Protein AF-A0A6I0E929-F1 (afdb_monomer_lite)

Structure (mmCIF, N/CA/C/O backbone):
data_AF-A0A6I0E929-F1
#
_entry.id   AF-A0A6I0E929-F1
#
loop_
_atom_site.group_PDB
_atom_site.id
_atom_site.type_symbol
_atom_site.label_atom_id
_atom_site.label_alt_id
_atom_site.label_comp_id
_atom_site.label_asym_id
_atom_site.label_entity_id
_atom_site.label_seq_id
_atom_site.pdbx_PDB_ins_code
_atom_site.Cartn_x
_atom_site.Cartn_y
_atom_site.Cartn_z
_atom_site.occupancy
_atom_site.B_iso_or_equiv
_atom_site.auth_seq_id
_atom_site.auth_comp_id
_atom_site.auth_asym_id
_atom_site.auth_atom_id
_atom_site.pdbx_PDB_model_num
ATOM 1 N N . MET A 1 1 ? 3.370 -8.012 -4.755 1.00 79.75 1 MET A N 1
ATOM 2 C CA . MET A 1 1 ? 4.534 -8.383 -5.560 1.00 79.75 1 MET A CA 1
ATOM 3 C C . MET A 1 1 ? 4.343 -7.822 -6.941 1.00 79.75 1 MET A C 1
ATOM 5 O O . MET A 1 1 ? 3.260 -7.970 -7.510 1.00 79.75 1 MET A O 1
ATOM 9 N N . ILE A 1 2 ? 5.376 -7.158 -7.438 1.00 80.88 2 ILE A N 1
ATOM 10 C CA . ILE A 1 2 ? 5.360 -6.460 -8.715 1.00 80.88 2 ILE A CA 1
ATOM 11 C C . ILE A 1 2 ? 5.281 -7.500 -9.830 1.00 80.88 2 ILE A C 1
ATOM 13 O O . ILE A 1 2 ? 6.105 -8.402 -9.942 1.00 80.88 2 ILE A O 1
ATOM 17 N N . SER A 1 3 ? 4.209 -7.430 -10.616 1.00 86.25 3 SER A N 1
ATOM 18 C CA . SER A 1 3 ? 3.964 -8.401 -11.681 1.00 86.25 3 SER A CA 1
ATOM 19 C C . SER A 1 3 ? 4.828 -8.089 -12.902 1.00 86.25 3 SER A C 1
ATOM 21 O O . SER A 1 3 ? 5.096 -6.924 -13.189 1.00 86.25 3 SER A O 1
ATOM 23 N N . ARG A 1 4 ? 5.151 -9.097 -13.723 1.00 89.69 4 ARG A N 1
ATOM 24 C CA . ARG A 1 4 ? 5.793 -8.859 -15.032 1.00 89.69 4 ARG A CA 1
ATOM 25 C C . ARG A 1 4 ? 4.992 -7.936 -15.952 1.00 89.69 4 ARG A C 1
ATOM 27 O O . ARG A 1 4 ? 5.551 -7.399 -16.902 1.00 89.69 4 ARG A O 1
ATOM 34 N N . ARG A 1 5 ? 3.681 -7.781 -15.735 1.00 89.62 5 ARG A N 1
ATOM 35 C CA . ARG A 1 5 ? 2.878 -6.775 -16.443 1.00 89.62 5 ARG A CA 1
ATOM 36 C C . ARG A 1 5 ? 3.288 -5.370 -16.001 1.00 89.62 5 ARG A C 1
ATOM 38 O O . ARG A 1 5 ? 3.613 -4.565 -16.862 1.00 89.62 5 ARG A O 1
ATOM 45 N N . LEU A 1 6 ? 3.352 -5.117 -14.693 1.00 88.50 6 LEU A N 1
ATOM 46 C CA . LEU A 1 6 ? 3.800 -3.826 -14.166 1.00 88.50 6 LEU A CA 1
ATOM 47 C C . LEU A 1 6 ? 5.255 -3.530 -14.556 1.00 88.50 6 LEU A C 1
ATOM 49 O O . LEU A 1 6 ? 5.540 -2.426 -14.995 1.00 88.50 6 LEU A O 1
ATOM 53 N N . LEU A 1 7 ? 6.155 -4.521 -14.496 1.00 92.75 7 LEU A N 1
ATOM 54 C CA . LEU A 1 7 ? 7.548 -4.334 -1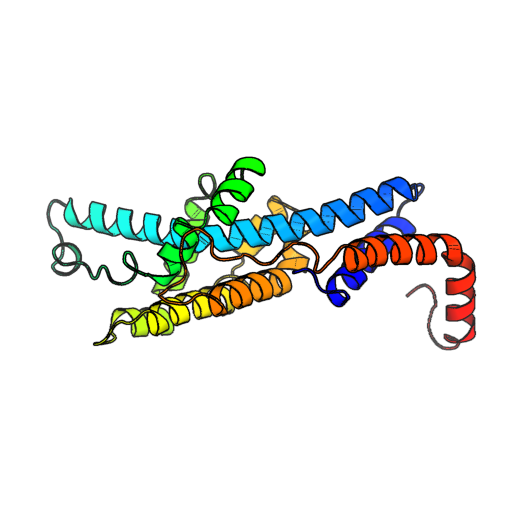4.933 1.00 92.75 7 LEU A CA 1
ATOM 55 C C . LEU A 1 7 ? 7.633 -3.842 -16.382 1.00 92.75 7 LEU A C 1
ATOM 57 O O . LEU A 1 7 ? 8.407 -2.942 -16.674 1.00 92.75 7 LEU A O 1
ATOM 61 N N . ARG A 1 8 ? 6.813 -4.390 -17.289 1.00 94.38 8 ARG A N 1
ATOM 62 C CA . ARG A 1 8 ? 6.766 -3.932 -18.686 1.00 94.38 8 ARG A CA 1
ATOM 63 C C . ARG A 1 8 ? 6.236 -2.505 -18.818 1.00 94.38 8 ARG A C 1
ATOM 65 O O . ARG A 1 8 ? 6.784 -1.757 -19.615 1.00 94.38 8 ARG A O 1
ATOM 72 N N . ILE A 1 9 ? 5.210 -2.138 -18.045 1.00 92.69 9 ILE A N 1
ATOM 73 C CA . ILE A 1 9 ? 4.663 -0.770 -18.026 1.00 92.69 9 ILE A CA 1
ATOM 74 C C . ILE A 1 9 ? 5.739 0.216 -17.557 1.00 92.69 9 ILE A C 1
ATOM 76 O O . ILE A 1 9 ? 6.007 1.193 -18.246 1.00 92.69 9 ILE A O 1
ATOM 80 N N . LYS A 1 10 ? 6.434 -0.095 -16.459 1.00 93.12 10 LYS A N 1
ATOM 81 C CA . LYS A 1 10 ? 7.529 0.736 -15.939 1.00 93.12 10 LYS A CA 1
ATOM 82 C C . LYS A 1 10 ? 8.692 0.863 -16.912 1.00 93.12 10 LYS A C 1
ATOM 84 O O . LYS A 1 10 ? 9.207 1.953 -17.124 1.00 93.12 10 LYS A O 1
ATOM 89 N N . ILE A 1 11 ? 9.078 -0.239 -17.553 1.00 94.19 11 ILE A N 1
ATOM 90 C CA . ILE A 1 11 ? 10.095 -0.215 -18.609 1.00 94.19 11 ILE A CA 1
ATOM 91 C C . ILE A 1 11 ? 9.654 0.705 -19.749 1.00 94.19 11 ILE A C 1
ATOM 93 O O . ILE A 1 11 ? 10.462 1.498 -20.215 1.00 94.19 11 ILE A O 1
ATOM 97 N N . LEU A 1 12 ? 8.390 0.642 -20.173 1.00 92.38 12 LEU A N 1
ATOM 98 C CA . LEU A 1 12 ? 7.865 1.527 -21.211 1.00 92.38 12 LEU A CA 1
ATOM 99 C C . LEU A 1 12 ? 7.914 3.003 -20.787 1.00 92.38 12 LEU A C 1
ATOM 101 O O . LEU A 1 12 ? 8.360 3.824 -21.579 1.00 92.38 12 LEU A O 1
ATOM 105 N N . GLN A 1 13 ? 7.524 3.333 -19.551 1.00 90.56 13 GLN A N 1
ATOM 106 C CA . GLN A 1 13 ? 7.603 4.698 -19.007 1.00 90.56 13 GLN A CA 1
ATOM 107 C C . GLN A 1 13 ? 9.047 5.231 -19.022 1.00 90.56 13 GLN A C 1
ATOM 109 O O . GLN A 1 13 ? 9.301 6.326 -19.521 1.00 90.56 13 GLN A O 1
ATOM 114 N N . VAL A 1 14 ? 10.008 4.430 -18.548 1.00 91.56 14 VAL A N 1
ATOM 115 C CA . VAL A 1 14 ? 11.435 4.801 -18.535 1.00 91.56 14 VAL A CA 1
ATOM 116 C C . VAL A 1 14 ? 11.987 4.958 -19.952 1.00 91.56 14 VAL A C 1
ATOM 118 O O . VAL A 1 14 ? 12.708 5.912 -20.232 1.00 91.56 14 VAL A O 1
ATOM 121 N N . LEU A 1 15 ? 11.637 4.054 -20.870 1.00 90.94 15 LEU A N 1
ATOM 122 C CA . LEU A 1 15 ? 12.049 4.146 -22.273 1.00 90.94 15 LEU A CA 1
ATOM 123 C C . LEU A 1 15 ? 11.453 5.373 -22.965 1.00 90.94 15 LEU A C 1
ATOM 125 O O . LEU A 1 15 ? 12.131 6.020 -23.754 1.00 90.94 15 LEU A O 1
ATOM 129 N N . PHE A 1 16 ? 10.200 5.707 -22.670 1.00 89.12 16 PHE A N 1
ATOM 130 C CA . PHE A 1 16 ? 9.553 6.893 -23.217 1.00 89.12 16 PHE A CA 1
ATOM 131 C C . PHE A 1 16 ? 10.263 8.176 -22.777 1.00 89.12 16 PHE A C 1
ATOM 133 O O . PHE A 1 16 ? 10.519 9.047 -23.607 1.00 89.12 16 PHE A O 1
ATOM 140 N N . ALA A 1 17 ? 10.633 8.273 -21.496 1.00 86.38 17 ALA A N 1
ATOM 141 C CA . ALA A 1 17 ? 11.448 9.377 -20.998 1.00 86.38 17 ALA A CA 1
ATOM 142 C C . ALA A 1 17 ? 12.831 9.404 -21.674 1.00 86.38 17 ALA A C 1
ATOM 144 O O . ALA A 1 17 ? 13.257 10.456 -22.145 1.00 86.38 17 ALA A O 1
ATOM 145 N N . HIS A 1 18 ? 13.482 8.243 -21.801 1.00 87.06 18 HIS A N 1
ATOM 146 C CA . HIS A 1 18 ? 14.794 8.098 -22.434 1.00 87.06 18 HIS A CA 1
ATOM 147 C C . HIS A 1 18 ? 14.835 8.579 -23.884 1.00 87.06 18 HIS A C 1
ATOM 149 O O . HIS A 1 18 ? 15.726 9.328 -24.258 1.00 87.06 18 HIS A O 1
ATOM 155 N N . PHE A 1 19 ? 13.886 8.147 -24.718 1.00 84.56 19 PHE A N 1
ATOM 156 C CA . PHE A 1 19 ? 13.887 8.502 -26.140 1.00 84.56 19 PHE A CA 1
ATOM 157 C C . PHE A 1 19 ? 13.459 9.951 -26.398 1.00 84.56 19 PHE A C 1
ATOM 159 O O . PHE A 1 19 ? 13.592 10.438 -27.517 1.00 84.56 19 PHE A O 1
ATOM 166 N N . ARG A 1 20 ? 12.973 10.650 -25.366 1.00 83.12 20 ARG A N 1
ATOM 167 C CA . ARG A 1 20 ? 12.701 12.091 -25.397 1.00 83.12 20 ARG A CA 1
ATOM 168 C C . ARG A 1 20 ? 13.826 12.932 -24.794 1.00 83.12 20 ARG A C 1
ATOM 170 O O . ARG A 1 20 ? 13.812 14.146 -24.985 1.00 83.12 20 ARG A O 1
ATOM 177 N N . SER A 1 21 ? 14.773 12.328 -24.073 1.00 78.94 21 SER A N 1
ATOM 178 C CA . SER A 1 21 ? 15.923 13.021 -23.495 1.00 78.94 21 SER A CA 1
ATOM 179 C C . SER A 1 21 ? 17.158 12.892 -24.392 1.00 78.94 21 SER A C 1
ATOM 181 O O . SER A 1 21 ? 17.485 11.829 -24.916 1.00 78.94 21 SER A O 1
ATOM 183 N N . GLU A 1 22 ? 17.889 13.992 -24.575 1.00 64.31 22 GLU A N 1
ATOM 184 C CA . GLU A 1 22 ? 19.190 13.957 -25.241 1.00 64.31 22 GLU A CA 1
ATOM 185 C C . GLU A 1 22 ? 20.261 13.562 -24.207 1.00 64.31 22 GLU A C 1
ATOM 187 O O . GLU A 1 22 ? 20.634 14.372 -23.362 1.00 64.31 22 GLU A O 1
ATOM 192 N N . ASN A 1 23 ? 20.783 12.332 -24.303 1.00 58.62 23 ASN A N 1
ATOM 193 C CA . ASN A 1 23 ? 21.909 11.772 -23.523 1.00 58.62 23 ASN A CA 1
ATOM 194 C C . ASN A 1 23 ? 21.605 11.099 -22.173 1.00 58.62 23 ASN A C 1
ATOM 196 O O . ASN A 1 23 ? 22.239 11.424 -21.166 1.00 58.62 23 ASN A O 1
ATOM 200 N N . ASP A 1 24 ? 20.774 10.054 -22.158 1.00 67.00 24 ASP A N 1
ATOM 201 C CA . ASP A 1 24 ? 20.771 9.115 -21.029 1.00 67.00 24 ASP A CA 1
ATOM 202 C C . ASP A 1 24 ? 21.601 7.855 -21.291 1.00 67.00 24 ASP A C 1
ATOM 204 O O . ASP A 1 24 ? 21.470 7.179 -22.310 1.00 67.00 24 ASP A O 1
ATOM 208 N N . SER A 1 25 ? 22.482 7.515 -20.348 1.00 84.69 25 SER A N 1
ATOM 209 C CA . SER A 1 25 ? 23.250 6.270 -20.416 1.00 84.69 25 SER A CA 1
ATOM 210 C C . SER A 1 25 ? 22.383 5.074 -20.012 1.00 84.69 25 SER A C 1
ATOM 212 O O . SER A 1 25 ? 21.533 5.186 -19.131 1.00 84.69 25 SER A O 1
ATOM 214 N N . LEU A 1 26 ? 22.652 3.886 -20.566 1.00 87.06 26 LEU A N 1
ATOM 215 C CA . LEU A 1 26 ? 21.948 2.648 -20.187 1.00 87.06 26 LEU A CA 1
ATOM 216 C C . LEU A 1 26 ? 21.973 2.387 -18.667 1.00 87.06 26 LEU A C 1
ATOM 218 O O . LEU A 1 26 ? 21.000 1.899 -18.097 1.00 87.06 26 LEU A O 1
ATOM 222 N N . ASN A 1 27 ? 23.069 2.760 -18.000 1.00 88.88 27 ASN A N 1
ATOM 223 C CA . ASN A 1 27 ? 23.196 2.641 -16.548 1.00 88.88 27 ASN A CA 1
ATOM 224 C C . ASN A 1 27 ? 22.228 3.565 -15.793 1.00 88.88 27 ASN A C 1
ATOM 226 O O . ASN A 1 27 ? 21.733 3.176 -14.737 1.00 88.88 27 ASN A O 1
ATOM 230 N N . ASN A 1 28 ? 21.965 4.770 -16.305 1.00 89.75 28 ASN A N 1
ATOM 231 C CA . ASN A 1 28 ? 20.981 5.675 -15.709 1.00 89.75 28 ASN A CA 1
ATOM 232 C C . ASN A 1 28 ? 19.570 5.109 -15.858 1.00 89.75 28 ASN A C 1
ATOM 234 O O . ASN A 1 28 ? 18.832 5.094 -14.883 1.00 89.75 28 ASN A O 1
ATOM 238 N N . LEU A 1 29 ? 19.234 4.555 -17.026 1.00 91.06 29 LEU A N 1
ATOM 239 C CA . LEU A 1 29 ? 17.924 3.938 -17.262 1.00 91.06 29 LEU A CA 1
ATOM 240 C C . LEU A 1 29 ? 17.653 2.760 -16.334 1.00 91.06 29 LEU A C 1
ATOM 242 O O . LEU A 1 29 ? 16.546 2.607 -15.828 1.00 91.06 29 LEU A O 1
ATOM 246 N N . GLU A 1 30 ? 18.660 1.918 -16.097 1.00 93.12 30 GLU A N 1
ATOM 247 C CA . GLU A 1 30 ? 18.532 0.825 -15.133 1.00 93.12 30 GLU A CA 1
ATOM 248 C C . GLU A 1 30 ? 18.282 1.357 -13.723 1.00 93.12 30 GLU A C 1
ATOM 250 O O . GLU A 1 30 ? 17.373 0.876 -13.049 1.00 93.12 30 GLU A O 1
ATOM 255 N N . LYS A 1 31 ? 19.051 2.361 -13.285 1.00 93.56 31 LYS A N 1
ATOM 256 C CA . LYS A 1 31 ? 18.850 2.989 -11.972 1.00 93.56 31 LYS A CA 1
ATOM 257 C C . LYS A 1 31 ? 17.455 3.589 -11.844 1.00 93.56 31 LYS A C 1
ATOM 259 O O . LYS A 1 31 ? 16.803 3.359 -10.833 1.00 93.56 31 LYS A O 1
ATOM 264 N N . GLU A 1 32 ? 17.001 4.299 -12.868 1.00 93.06 32 GLU A N 1
ATOM 265 C CA . GLU A 1 32 ? 15.687 4.935 -12.913 1.00 93.06 32 GLU A CA 1
ATOM 266 C C . GLU A 1 32 ? 14.556 3.901 -12.860 1.00 93.06 32 GLU A C 1
ATOM 268 O O . GLU A 1 32 ? 13.619 4.024 -12.070 1.00 93.06 32 GLU A O 1
ATOM 273 N N . LEU A 1 33 ? 14.682 2.810 -13.623 1.00 94.50 33 LEU A N 1
ATOM 274 C CA . LEU A 1 33 ? 13.742 1.696 -13.565 1.00 94.50 33 LEU A CA 1
ATOM 275 C C . LEU A 1 33 ? 13.658 1.119 -12.152 1.00 94.50 33 LEU A C 1
ATOM 277 O O . LEU A 1 33 ? 12.560 1.003 -11.609 1.00 94.50 33 LEU A O 1
ATOM 281 N N . PHE A 1 34 ? 14.789 0.771 -11.541 1.00 94.88 34 PHE A N 1
ATOM 282 C CA . PHE A 1 34 ? 14.787 0.179 -10.203 1.00 94.88 34 PHE A CA 1
ATOM 283 C C . PHE A 1 34 ? 14.314 1.154 -9.124 1.00 94.88 34 PHE A C 1
ATOM 285 O O . PHE A 1 34 ? 13.587 0.732 -8.224 1.00 94.88 34 PHE A O 1
ATOM 292 N N . LEU A 1 35 ? 14.618 2.447 -9.257 1.00 94.81 35 LEU A N 1
ATOM 293 C CA . LEU A 1 35 ? 14.072 3.494 -8.397 1.00 94.81 35 LEU A CA 1
ATOM 294 C C . LEU A 1 35 ? 12.544 3.547 -8.498 1.00 94.81 35 LEU A C 1
ATOM 296 O O . LEU A 1 35 ? 11.866 3.530 -7.473 1.00 94.81 35 LEU A O 1
ATOM 300 N N . SER A 1 36 ? 11.986 3.534 -9.713 1.00 94.81 36 SER A N 1
ATOM 301 C CA . SER A 1 36 ? 10.531 3.552 -9.916 1.00 94.81 36 SER A CA 1
ATOM 302 C C . SER A 1 36 ? 9.834 2.324 -9.313 1.00 94.81 36 SER A C 1
ATOM 304 O O . SER A 1 36 ? 8.715 2.431 -8.816 1.00 94.81 36 SER A O 1
ATOM 306 N N . ILE A 1 37 ? 10.486 1.154 -9.338 1.00 95.38 37 ILE A N 1
ATOM 307 C CA . ILE A 1 37 ? 9.986 -0.095 -8.744 1.00 95.38 37 ILE A CA 1
ATOM 308 C C . ILE A 1 37 ? 10.063 -0.010 -7.212 1.00 95.38 37 ILE A C 1
ATOM 310 O O . ILE A 1 37 ? 9.113 -0.388 -6.522 1.00 95.38 37 ILE A O 1
ATOM 314 N N . GLU A 1 38 ? 11.171 0.504 -6.667 1.00 95.62 38 GLU A N 1
ATOM 315 C CA . GLU A 1 38 ? 11.330 0.721 -5.226 1.00 95.62 38 GLU A CA 1
ATOM 316 C C . GLU A 1 38 ? 10.278 1.705 -4.708 1.00 95.62 38 GLU A C 1
ATOM 318 O O . GLU A 1 38 ? 9.678 1.471 -3.660 1.00 95.62 38 GLU A O 1
ATOM 323 N N . LYS A 1 39 ? 9.986 2.765 -5.466 1.00 96.06 39 LYS A N 1
ATOM 324 C CA . LYS A 1 39 ? 8.967 3.754 -5.113 1.00 96.06 39 LYS A CA 1
ATOM 325 C C . LYS A 1 39 ? 7.570 3.148 -5.029 1.00 96.06 39 LYS A C 1
ATOM 327 O O . LYS A 1 39 ? 6.886 3.417 -4.043 1.00 96.06 39 LYS A O 1
ATOM 332 N N . SER A 1 40 ? 7.171 2.260 -5.942 1.00 95.94 40 SER A N 1
ATOM 333 C CA . SER A 1 40 ? 5.899 1.524 -5.803 1.00 95.94 40 SER A CA 1
ATOM 334 C C . SER A 1 40 ? 5.870 0.647 -4.549 1.00 95.94 40 SER A C 1
ATOM 336 O O . SER A 1 40 ? 4.832 0.494 -3.906 1.00 95.94 40 SER A O 1
ATOM 338 N N . TYR A 1 41 ? 7.009 0.046 -4.191 1.00 96.94 41 TYR A N 1
ATOM 339 C CA . TYR A 1 41 ? 7.115 -0.800 -3.003 1.00 96.94 41 TYR A CA 1
ATOM 340 C C . TYR A 1 41 ? 7.084 0.016 -1.700 1.00 96.94 41 TYR A C 1
ATOM 342 O O . TYR A 1 41 ? 6.484 -0.425 -0.719 1.00 96.94 41 TYR A O 1
ATOM 350 N N . GLN A 1 42 ? 7.642 1.231 -1.704 1.00 97.50 42 GLN A N 1
ATOM 351 C CA . GLN A 1 42 ? 7.477 2.203 -0.618 1.00 97.50 42 GLN A CA 1
ATOM 352 C C . GLN A 1 42 ? 6.009 2.606 -0.464 1.00 97.50 42 GLN A C 1
ATOM 354 O O . GLN A 1 42 ? 5.488 2.541 0.648 1.00 97.50 42 GLN A O 1
ATOM 359 N N . LEU A 1 43 ? 5.318 2.928 -1.567 1.00 97.25 43 LEU A N 1
ATOM 360 C CA . LEU A 1 43 ? 3.886 3.241 -1.539 1.00 97.25 43 LEU A CA 1
ATOM 361 C C . LEU A 1 43 ? 3.076 2.084 -0.945 1.00 97.25 43 LEU A C 1
ATOM 363 O O . LEU A 1 43 ? 2.225 2.310 -0.096 1.00 97.25 43 LEU A O 1
ATOM 367 N N . TYR A 1 44 ? 3.385 0.839 -1.316 1.00 97.81 44 TYR A N 1
ATOM 368 C CA . TYR A 1 44 ? 2.722 -0.342 -0.757 1.00 97.81 44 TYR A CA 1
ATOM 369 C C . TYR A 1 44 ? 2.801 -0.388 0.775 1.00 97.81 44 TYR A C 1
ATOM 371 O O . TYR A 1 44 ? 1.780 -0.611 1.420 1.00 97.81 44 TYR A O 1
ATOM 379 N N . HIS A 1 45 ? 3.971 -0.130 1.365 1.00 98.38 45 HIS A N 1
ATOM 380 C CA . HIS A 1 45 ? 4.107 -0.091 2.826 1.00 98.38 45 HIS A CA 1
ATOM 381 C C . HIS A 1 45 ? 3.407 1.123 3.427 1.00 98.38 45 HIS A C 1
ATOM 383 O O . HIS A 1 45 ? 2.726 0.984 4.436 1.00 98.38 45 HIS A O 1
ATOM 389 N N . LEU A 1 46 ? 3.515 2.291 2.790 1.00 97.75 46 LEU A N 1
ATOM 390 C CA . LEU A 1 46 ? 2.852 3.510 3.249 1.00 97.75 46 LEU A CA 1
ATOM 391 C C . LEU A 1 46 ? 1.322 3.331 3.318 1.00 97.75 46 LEU A C 1
ATOM 393 O O . LEU A 1 46 ? 0.702 3.707 4.312 1.00 97.75 46 LEU A O 1
ATOM 397 N N . LEU A 1 47 ? 0.725 2.675 2.316 1.00 97.69 47 LEU A N 1
ATOM 398 C CA . LEU A 1 47 ? -0.696 2.313 2.318 1.00 97.69 47 LEU A CA 1
ATOM 399 C C . LEU A 1 47 ? -1.054 1.327 3.434 1.00 97.69 47 LEU A C 1
ATOM 401 O O . LEU A 1 47 ? -2.139 1.426 3.995 1.00 97.69 47 LEU A O 1
ATOM 405 N N . LEU A 1 48 ? -0.176 0.377 3.764 1.00 98.31 48 LEU A N 1
ATOM 406 C CA . LEU A 1 48 ? -0.421 -0.576 4.850 1.00 98.31 48 LEU A CA 1
ATOM 407 C C . LEU A 1 48 ? -0.340 0.052 6.247 1.00 98.31 48 LEU A C 1
ATOM 409 O O . LEU A 1 48 ? -0.971 -0.474 7.157 1.00 98.31 48 LEU A O 1
ATOM 413 N N . LEU A 1 49 ? 0.386 1.161 6.415 1.00 98.12 49 LEU A N 1
ATOM 414 C CA . LEU A 1 49 ? 0.411 1.932 7.667 1.00 98.12 49 LEU A CA 1
ATOM 415 C C . LEU A 1 49 ? -0.855 2.785 7.838 1.00 98.12 49 LEU A C 1
ATOM 417 O O . LEU A 1 49 ? -1.297 3.047 8.946 1.00 98.12 49 LEU A O 1
ATOM 421 N N . LEU A 1 50 ? -1.484 3.209 6.740 1.00 97.94 50 LEU A N 1
ATOM 422 C CA . LEU A 1 50 ? -2.602 4.157 6.778 1.00 97.94 50 LEU A CA 1
ATOM 423 C C . LEU A 1 50 ? -3.783 3.747 7.697 1.00 97.94 50 LEU A C 1
ATOM 425 O O . LEU A 1 50 ? -4.292 4.612 8.409 1.00 97.94 50 LEU A O 1
ATOM 429 N N . PRO A 1 51 ? -4.233 2.477 7.744 1.00 97.94 51 PRO A N 1
ATOM 430 C CA . PRO A 1 51 ? -5.320 2.066 8.632 1.00 97.94 51 PRO A CA 1
ATOM 431 C C . PRO A 1 51 ? -5.027 2.279 10.122 1.00 97.94 51 PRO A C 1
ATOM 433 O O . PRO A 1 51 ? -5.946 2.601 10.873 1.00 97.94 51 PRO A O 1
ATOM 436 N N . GLU A 1 52 ? -3.773 2.117 10.556 1.00 97.38 52 GLU A N 1
ATOM 437 C CA . GLU A 1 52 ? -3.404 2.280 11.968 1.00 97.38 52 GLU A CA 1
ATOM 438 C C . GLU A 1 52 ? -3.487 3.752 12.394 1.00 97.38 52 GLU A C 1
ATOM 440 O O . GLU A 1 52 ? -4.011 4.062 13.461 1.00 97.38 52 GLU A O 1
ATOM 445 N N . GLU A 1 53 ? -3.099 4.664 11.501 1.00 97.81 53 GLU A N 1
ATOM 446 C CA . GLU A 1 53 ? -3.193 6.112 11.704 1.00 97.81 53 GLU A CA 1
ATOM 447 C C . GLU A 1 53 ? -4.654 6.578 11.762 1.00 97.81 53 GLU A C 1
ATOM 449 O O . GLU A 1 53 ? -5.007 7.456 12.549 1.00 97.81 53 GLU A O 1
ATOM 454 N N . LEU A 1 54 ? -5.540 5.960 10.971 1.00 98.06 54 LEU A N 1
ATOM 455 C CA . LEU A 1 54 ? -6.981 6.224 11.044 1.00 98.06 54 LEU A CA 1
ATOM 456 C C . LEU A 1 54 ? -7.581 5.746 12.371 1.00 98.06 54 LEU A C 1
ATOM 458 O O . LEU A 1 54 ? -8.437 6.433 12.933 1.00 98.06 54 LEU A O 1
ATOM 462 N N . VAL A 1 55 ? -7.134 4.595 12.880 1.00 98.00 55 VAL A N 1
ATOM 463 C CA . VAL A 1 55 ? -7.522 4.100 14.208 1.00 98.00 55 VAL A CA 1
ATOM 464 C C . VAL A 1 55 ? -7.021 5.039 15.301 1.00 98.00 55 VAL A C 1
ATOM 466 O O . VAL A 1 55 ? -7.810 5.429 16.159 1.00 98.00 55 VAL A O 1
ATOM 469 N N . ASP A 1 56 ? -5.763 5.472 15.241 1.00 97.75 56 ASP A N 1
ATOM 470 C CA . ASP A 1 56 ? -5.188 6.391 16.228 1.00 97.75 56 ASP A CA 1
ATOM 471 C C . ASP A 1 56 ? -5.909 7.748 16.204 1.00 97.75 56 ASP A C 1
ATOM 473 O O . ASP A 1 56 ? -6.233 8.319 17.250 1.00 97.75 56 ASP A O 1
ATOM 477 N N . PHE A 1 57 ? -6.258 8.248 15.017 1.00 97.81 57 PHE A N 1
ATOM 478 C CA . PHE A 1 57 ? -7.084 9.445 14.866 1.00 97.81 57 PHE A CA 1
ATOM 479 C C . PHE A 1 57 ? -8.485 9.269 15.482 1.00 97.81 57 PHE A C 1
ATOM 481 O O . PHE A 1 57 ? -8.965 10.149 16.206 1.00 97.81 57 PHE A O 1
ATOM 488 N N . ALA A 1 58 ? -9.141 8.132 15.235 1.00 97.25 58 ALA A N 1
ATOM 489 C CA . ALA A 1 58 ? -10.455 7.822 15.794 1.00 97.25 58 ALA A CA 1
ATOM 490 C C . ALA A 1 58 ? -10.420 7.694 17.325 1.00 97.25 58 ALA A C 1
ATOM 492 O O . ALA A 1 58 ? -11.290 8.242 18.007 1.00 97.25 58 ALA A O 1
ATOM 493 N N . GLN A 1 59 ? -9.393 7.036 17.865 1.00 97.19 59 GLN A N 1
ATOM 494 C CA . GLN A 1 59 ? -9.177 6.875 19.301 1.00 97.19 59 GLN A CA 1
ATOM 495 C C . GLN A 1 59 ? -8.994 8.233 19.984 1.00 97.19 59 GLN A C 1
ATOM 497 O O . GLN A 1 59 ? -9.704 8.547 20.939 1.00 97.19 59 GLN A O 1
ATOM 502 N N . ASN A 1 60 ? -8.152 9.103 19.421 1.00 96.25 60 ASN A N 1
ATOM 503 C CA . ASN A 1 60 ? -7.977 10.467 19.923 1.00 96.25 60 ASN A CA 1
ATOM 504 C C . ASN A 1 60 ? -9.299 11.254 19.942 1.00 96.25 60 ASN A C 1
ATOM 506 O O . ASN A 1 60 ? -9.579 11.992 20.889 1.00 96.25 60 ASN A O 1
ATOM 510 N N . LYS A 1 61 ? -10.152 11.089 18.922 1.00 94.75 61 LYS A N 1
ATOM 511 C CA . LYS A 1 61 ? -11.474 11.733 18.876 1.00 94.75 61 LYS A CA 1
ATOM 512 C C . LYS A 1 61 ? -12.402 11.220 19.985 1.00 94.75 61 LYS A C 1
ATOM 514 O O . LYS A 1 61 ? -13.117 12.024 20.587 1.00 94.75 61 LYS A O 1
ATOM 519 N N . ILE A 1 62 ? -12.376 9.917 20.264 1.00 94.38 62 ILE A N 1
ATOM 520 C CA . ILE A 1 62 ? -13.118 9.298 21.370 1.00 94.38 62 ILE A CA 1
ATOM 521 C C . ILE A 1 62 ? -12.650 9.865 22.717 1.00 94.38 62 ILE A C 1
ATOM 523 O O . ILE A 1 62 ? -13.474 10.296 23.529 1.00 94.38 62 ILE A O 1
ATOM 527 N N . ASP A 1 63 ? -11.338 9.921 22.937 1.00 94.25 63 ASP A N 1
ATOM 528 C CA . ASP A 1 63 ? -10.761 10.381 24.201 1.00 94.25 63 ASP A CA 1
ATOM 529 C C . ASP A 1 63 ? -11.064 11.860 24.461 1.00 94.25 63 ASP A C 1
ATOM 531 O O . ASP A 1 63 ? -11.475 12.229 25.565 1.00 94.25 63 ASP A O 1
ATOM 535 N N . LEU A 1 64 ? -10.972 12.703 23.429 1.00 93.44 64 LEU A N 1
ATOM 536 C CA . LEU A 1 64 ? -11.373 14.109 23.511 1.00 93.44 64 LEU A CA 1
ATOM 537 C C . LEU A 1 64 ? -12.873 14.273 23.786 1.00 93.44 64 LEU A C 1
ATOM 539 O O . LEU A 1 64 ? -13.255 15.164 24.543 1.00 93.44 64 LEU A O 1
ATOM 543 N N . GLY A 1 65 ? -13.726 13.426 23.201 1.00 91.44 65 GLY A N 1
ATOM 544 C CA . GLY A 1 65 ? -15.170 13.420 23.454 1.00 91.44 65 GLY A CA 1
ATOM 545 C C . GLY A 1 65 ? -15.500 13.146 24.922 1.00 91.44 65 GLY A C 1
ATOM 546 O O . GLY A 1 65 ? -16.270 13.890 25.531 1.00 91.44 65 GLY A O 1
ATOM 547 N N . ARG A 1 66 ? -14.845 12.143 25.518 1.00 90.00 66 ARG A N 1
ATOM 548 C CA . ARG A 1 66 ? -14.999 11.778 26.938 1.00 90.00 66 ARG A CA 1
ATOM 549 C C . ARG A 1 66 ? -14.538 12.873 27.901 1.00 90.00 66 ARG A C 1
ATOM 551 O O . ARG A 1 66 ? -15.083 12.993 28.993 1.00 90.00 66 ARG A O 1
ATOM 558 N N . GLN A 1 67 ? -13.550 13.673 27.504 1.00 92.56 67 GLN A N 1
ATOM 559 C CA . GLN A 1 67 ? -12.996 14.761 28.318 1.00 92.56 67 GLN A CA 1
ATOM 560 C C . GLN A 1 67 ? -13.810 16.067 28.248 1.00 92.56 67 GLN A C 1
ATOM 562 O O . GLN A 1 67 ? -13.491 17.026 28.956 1.00 92.56 67 GLN A O 1
ATOM 567 N N . LYS A 1 68 ? -14.857 16.148 27.413 1.00 90.00 68 LYS A N 1
ATOM 568 C CA . LYS A 1 68 ? -15.696 17.352 27.315 1.00 90.00 68 LYS A CA 1
ATOM 569 C C . LYS A 1 68 ? -16.402 17.648 28.639 1.00 90.00 68 LYS A C 1
ATOM 571 O O . LYS A 1 68 ? -16.860 16.753 29.336 1.00 90.00 68 LYS A O 1
ATOM 576 N N . LEU A 1 69 ? -16.599 18.937 28.930 1.00 85.38 69 LEU A N 1
ATOM 577 C CA . LEU A 1 69 ? -17.360 19.400 30.104 1.00 85.38 69 LEU A CA 1
ATOM 578 C C . LEU A 1 69 ? -18.825 18.926 30.102 1.00 85.38 69 LEU A C 1
ATOM 580 O O . LEU A 1 69 ? -19.443 18.813 31.158 1.00 85.38 69 LEU A O 1
ATOM 584 N N . ARG A 1 70 ? -19.397 18.702 28.914 1.00 86.94 70 ARG A N 1
ATOM 585 C CA . ARG A 1 70 ? -20.754 18.182 28.704 1.00 86.94 70 ARG A CA 1
ATOM 586 C C . ARG A 1 70 ? -20.722 17.174 27.550 1.00 86.94 70 ARG A C 1
ATOM 588 O O . ARG A 1 70 ? -20.989 17.574 26.416 1.00 86.94 70 ARG A O 1
ATOM 595 N N . PRO A 1 71 ? -20.323 15.920 27.810 1.00 86.81 71 PRO A N 1
ATOM 596 C CA . PRO A 1 71 ? -20.275 14.893 26.783 1.00 86.81 71 PRO A CA 1
ATOM 597 C C . PRO A 1 71 ? -21.698 14.456 26.411 1.00 86.81 71 PRO A C 1
ATOM 599 O O . PRO A 1 71 ? -22.591 14.386 27.259 1.00 86.81 71 PRO A O 1
ATOM 602 N N . THR A 1 72 ? -21.916 14.177 25.132 1.00 87.50 72 THR A N 1
ATOM 603 C CA . THR A 1 72 ? -23.150 13.546 24.641 1.00 87.50 72 THR A CA 1
ATOM 604 C C . THR A 1 72 ? -23.231 12.080 25.099 1.00 87.50 72 THR A C 1
ATOM 606 O O . THR A 1 72 ? -22.204 11.497 25.448 1.00 87.50 72 THR A O 1
ATOM 609 N N . PRO A 1 73 ? -24.415 11.432 25.091 1.00 88.19 73 PRO A N 1
ATOM 610 C CA . PRO A 1 73 ? -24.530 10.018 25.466 1.00 88.19 73 PRO A CA 1
ATOM 611 C C . PRO A 1 73 ? -23.603 9.092 24.662 1.00 88.19 73 PRO A C 1
ATOM 613 O O . PRO A 1 73 ? -23.005 8.178 25.226 1.00 88.19 73 PRO A O 1
ATOM 616 N N . GLU A 1 74 ? -23.435 9.374 23.368 1.00 86.69 74 GLU A N 1
ATOM 617 C CA . GLU A 1 74 ? -22.524 8.646 22.477 1.00 86.69 74 GLU A CA 1
ATOM 618 C C . GLU A 1 74 ? -21.047 8.899 22.808 1.00 86.69 74 GLU A C 1
ATOM 620 O O . GLU A 1 74 ? -20.217 8.027 22.602 1.00 86.69 74 GLU A O 1
ATOM 625 N N . GLU A 1 75 ? -20.690 10.059 23.360 1.00 87.69 75 GLU A N 1
ATOM 626 C CA . GLU A 1 75 ? -19.318 10.337 23.812 1.00 87.69 75 GLU A CA 1
ATOM 627 C C . GLU A 1 75 ? -19.019 9.726 25.184 1.00 87.69 75 GLU A C 1
ATOM 629 O O . GLU A 1 75 ? -17.874 9.372 25.463 1.00 87.69 75 GLU A O 1
ATOM 634 N N . VAL A 1 76 ? -20.035 9.574 26.039 1.00 85.75 76 VAL A N 1
ATOM 635 C CA . VAL A 1 76 ? -19.908 8.862 27.320 1.00 85.75 76 VAL A CA 1
ATOM 636 C C . VAL A 1 76 ? -19.708 7.367 27.077 1.00 85.75 76 VAL A C 1
ATOM 638 O O . VAL A 1 76 ? -18.833 6.758 27.694 1.00 85.75 76 VAL A O 1
ATOM 641 N N . ASN A 1 77 ? -20.483 6.785 26.158 1.00 89.81 77 ASN A N 1
ATOM 642 C CA . ASN A 1 77 ? -20.392 5.377 25.785 1.00 89.81 77 ASN A CA 1
ATOM 643 C C . ASN A 1 77 ? -20.130 5.215 24.274 1.00 89.81 77 ASN A C 1
ATOM 645 O O . ASN A 1 77 ? -21.041 4.846 23.528 1.00 89.81 77 ASN A O 1
ATOM 649 N N . PRO A 1 78 ? -18.904 5.519 23.814 1.00 91.38 78 PRO A N 1
ATOM 650 C CA . PRO A 1 78 ? -18.561 5.483 22.401 1.00 91.38 78 PRO A CA 1
ATOM 651 C C . PRO A 1 78 ? -18.496 4.051 21.892 1.00 91.38 78 PRO A C 1
ATOM 653 O O . PRO A 1 78 ? -18.028 3.146 22.582 1.00 91.38 78 PRO A O 1
ATOM 656 N N . ASN A 1 79 ? -18.916 3.864 20.645 1.00 92.12 79 ASN A N 1
ATOM 657 C CA . ASN A 1 79 ? -18.722 2.608 19.940 1.00 92.12 79 ASN A CA 1
ATOM 658 C C . ASN A 1 79 ? -17.236 2.453 19.570 1.00 92.12 79 ASN A C 1
ATOM 660 O O . ASN A 1 79 ? -16.736 3.151 18.686 1.00 92.12 79 ASN A O 1
ATOM 664 N N . THR A 1 80 ? -16.534 1.541 20.245 1.00 94.19 80 THR A N 1
ATOM 665 C CA . THR A 1 80 ? -15.095 1.294 20.059 1.00 94.19 80 THR A CA 1
ATOM 666 C C . THR A 1 80 ? -14.782 0.270 18.966 1.00 94.19 80 THR A C 1
ATOM 668 O O . THR A 1 80 ? -13.618 -0.024 18.710 1.00 94.19 80 THR A O 1
ATOM 671 N N . ARG A 1 81 ? -15.789 -0.234 18.240 1.00 95.31 81 ARG A N 1
ATOM 672 C CA . ARG A 1 81 ? -15.615 -1.312 17.251 1.00 95.31 81 ARG A CA 1
ATOM 673 C C . ARG A 1 81 ? -14.567 -1.017 16.175 1.00 95.31 81 ARG A C 1
ATOM 675 O O . ARG A 1 81 ? -13.895 -1.929 15.703 1.00 95.31 81 ARG A O 1
ATOM 682 N N . PHE A 1 82 ? -14.443 0.234 15.733 1.00 97.19 82 PHE A N 1
ATOM 683 C CA . PHE A 1 82 ? -13.425 0.593 14.742 1.00 97.19 82 PHE A CA 1
ATOM 684 C C . PHE A 1 82 ? -12.014 0.632 15.339 1.00 97.19 82 PHE A C 1
ATOM 686 O O . PHE A 1 82 ? -11.080 0.150 14.706 1.00 97.19 82 PHE A O 1
ATOM 693 N N . VAL A 1 83 ? -11.860 1.172 16.552 1.00 97.19 83 VAL A N 1
ATOM 694 C CA . VAL A 1 83 ? -10.546 1.289 17.206 1.00 97.19 83 VAL A CA 1
ATOM 695 C C . VAL A 1 83 ? -10.027 -0.048 17.740 1.00 97.19 83 VAL A C 1
ATOM 697 O O . VAL A 1 83 ? -8.825 -0.213 17.892 1.00 97.19 83 VAL A O 1
ATOM 700 N N . GLU A 1 84 ? -10.918 -1.018 17.949 1.00 96.31 84 GLU A N 1
ATOM 701 C CA . GLU A 1 84 ? -10.609 -2.401 18.343 1.00 96.31 84 GLU A CA 1
ATOM 702 C C . GLU A 1 84 ? -10.578 -3.375 17.143 1.00 96.31 84 GLU A C 1
ATOM 704 O O . GLU A 1 84 ? -10.729 -4.588 17.309 1.00 96.31 84 GLU A O 1
ATOM 709 N N . ASN A 1 85 ? -10.442 -2.866 15.913 1.00 97.75 85 ASN A N 1
ATOM 710 C CA . ASN A 1 85 ? -10.459 -3.695 14.709 1.00 97.75 85 ASN A CA 1
ATOM 711 C C . ASN A 1 85 ? -9.241 -4.636 14.658 1.00 97.75 85 ASN A C 1
ATOM 713 O O . ASN A 1 85 ? -8.107 -4.226 14.389 1.00 97.75 85 ASN A O 1
ATOM 717 N N . LYS A 1 86 ? -9.497 -5.939 14.801 1.00 96.94 86 LYS A N 1
ATOM 718 C CA . LYS A 1 86 ? -8.452 -6.965 14.920 1.00 96.94 86 LYS A CA 1
ATOM 719 C C . LYS A 1 86 ? -7.651 -7.166 13.638 1.00 96.94 86 LYS A C 1
ATOM 721 O O . LYS A 1 86 ? -6.543 -7.696 13.690 1.00 96.94 86 LYS A O 1
ATOM 726 N N . ALA A 1 87 ? -8.209 -6.822 12.475 1.00 97.44 87 ALA A N 1
ATOM 727 C CA . ALA A 1 87 ? -7.501 -6.933 11.202 1.00 97.44 87 ALA A CA 1
ATOM 728 C C . ALA A 1 87 ? -6.460 -5.817 11.038 1.00 97.44 87 ALA A C 1
ATOM 730 O O . ALA A 1 87 ? -5.380 -6.076 10.506 1.00 97.44 87 ALA A O 1
ATOM 731 N N . ILE A 1 88 ? -6.755 -4.610 11.533 1.00 98.00 88 ILE A N 1
ATOM 732 C CA . ILE A 1 88 ? -5.797 -3.498 11.591 1.00 98.00 88 ILE A CA 1
ATOM 733 C C . ILE A 1 88 ? -4.684 -3.812 12.595 1.00 98.00 88 ILE A C 1
ATOM 735 O O . ILE A 1 88 ? -3.515 -3.593 12.283 1.00 98.00 88 ILE A O 1
ATOM 739 N N . ASP A 1 89 ? -5.000 -4.439 13.730 1.00 97.00 89 ASP A N 1
ATOM 740 C CA . ASP A 1 89 ? -3.977 -4.872 14.691 1.00 97.00 89 ASP A CA 1
ATOM 741 C C . ASP A 1 89 ? -2.945 -5.821 14.070 1.00 97.00 89 ASP A C 1
ATOM 743 O O . ASP A 1 89 ? -1.759 -5.724 14.381 1.00 97.00 89 ASP A O 1
ATOM 747 N N . LYS A 1 90 ? -3.353 -6.698 13.135 1.00 97.50 90 LYS A N 1
ATOM 748 C CA . LYS A 1 90 ? -2.407 -7.571 12.411 1.00 97.50 90 LYS A CA 1
ATOM 749 C C . LYS A 1 90 ? -1.392 -6.788 11.581 1.00 97.50 90 LYS A C 1
ATOM 751 O O . LYS A 1 90 ? -0.278 -7.272 11.406 1.00 97.50 90 L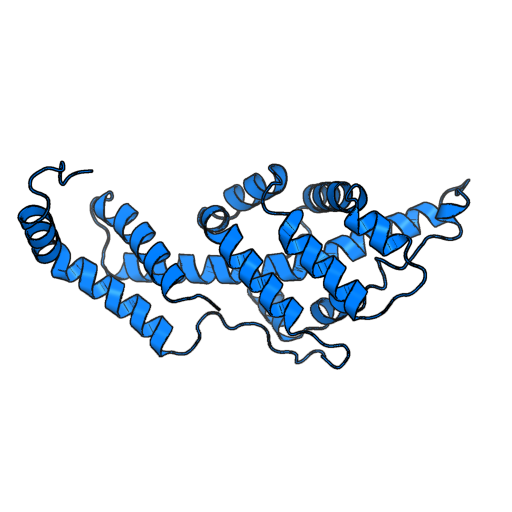YS A O 1
ATOM 756 N N . LEU A 1 91 ? -1.760 -5.615 11.062 1.00 97.62 91 LEU A N 1
ATOM 757 C CA . LEU A 1 91 ? -0.820 -4.715 10.390 1.00 97.62 91 LEU A CA 1
ATOM 758 C C . LEU A 1 91 ? 0.090 -4.036 11.412 1.00 97.62 91 LEU A C 1
ATOM 760 O O . LEU A 1 91 ? 1.307 -4.074 11.246 1.00 97.62 91 LEU A O 1
ATOM 764 N N . ARG A 1 92 ? -0.495 -3.495 12.486 1.00 97.06 92 ARG A N 1
ATOM 765 C CA . ARG A 1 92 ? 0.220 -2.745 13.527 1.00 97.06 92 ARG A CA 1
ATOM 766 C C . ARG A 1 92 ? 1.342 -3.552 14.180 1.00 97.06 92 ARG A C 1
ATOM 768 O O . ARG A 1 92 ? 2.398 -3.003 14.467 1.00 97.06 92 ARG A O 1
ATOM 775 N N . ILE A 1 93 ? 1.134 -4.852 14.410 1.00 97.56 93 ILE A N 1
ATOM 776 C CA . ILE A 1 93 ? 2.147 -5.730 15.027 1.00 97.56 93 ILE A CA 1
ATOM 777 C C . ILE A 1 93 ? 3.100 -6.377 14.013 1.00 97.56 93 ILE A C 1
ATOM 779 O O . ILE A 1 93 ? 3.976 -7.141 14.404 1.00 97.56 93 ILE A O 1
ATOM 783 N N . ASN A 1 94 ? 2.928 -6.149 12.709 1.00 98.38 94 ASN A N 1
ATOM 784 C CA . ASN A 1 94 ? 3.705 -6.855 11.697 1.00 98.38 94 ASN A CA 1
ATOM 785 C C . ASN A 1 94 ? 5.169 -6.388 11.687 1.00 98.38 94 ASN A C 1
ATOM 787 O O . ASN A 1 94 ? 5.477 -5.269 11.270 1.00 98.38 94 ASN A O 1
ATOM 791 N N . GLN A 1 95 ? 6.097 -7.269 12.063 1.00 98.00 95 GLN A N 1
ATOM 792 C CA . GLN A 1 95 ? 7.501 -6.894 12.226 1.00 98.00 95 GLN A CA 1
ATOM 793 C C . GLN A 1 95 ? 8.162 -6.499 10.898 1.00 98.00 95 GLN A C 1
ATOM 795 O O . GLN A 1 95 ? 9.005 -5.602 10.865 1.00 98.00 95 GLN A O 1
ATOM 800 N N . SER A 1 96 ? 7.765 -7.131 9.787 1.00 97.12 96 SER A N 1
ATOM 801 C CA . SER A 1 96 ? 8.283 -6.777 8.458 1.00 97.12 96 SER A CA 1
ATOM 802 C C . SER A 1 96 ? 7.849 -5.369 8.047 1.00 97.12 96 SER A C 1
ATOM 804 O O . SER A 1 96 ? 8.671 -4.607 7.535 1.00 97.12 96 SER A O 1
ATOM 806 N N . LEU A 1 97 ? 6.590 -5.003 8.317 1.00 98.19 97 LEU A N 1
ATOM 807 C CA . LEU A 1 97 ? 6.061 -3.665 8.053 1.00 98.19 97 LEU A CA 1
ATOM 808 C C . LEU A 1 97 ? 6.803 -2.611 8.880 1.00 98.19 97 LEU A C 1
ATOM 810 O O . LEU A 1 97 ? 7.290 -1.638 8.308 1.00 98.19 97 LEU A O 1
ATOM 814 N N . ILE A 1 98 ? 6.939 -2.841 10.191 1.00 98.12 98 ILE A N 1
ATOM 815 C CA . ILE A 1 98 ? 7.614 -1.934 11.135 1.00 98.12 98 ILE A CA 1
ATOM 816 C C . ILE A 1 98 ? 9.081 -1.720 10.746 1.00 98.12 98 ILE A C 1
ATOM 818 O O . ILE A 1 98 ? 9.571 -0.587 10.722 1.00 98.12 98 ILE A O 1
ATOM 822 N N . ASN A 1 99 ? 9.801 -2.800 10.435 1.00 98.00 99 ASN A N 1
ATOM 823 C CA . ASN A 1 99 ? 11.215 -2.723 10.078 1.00 98.00 99 ASN A CA 1
ATOM 824 C C . ASN A 1 99 ? 11.408 -1.920 8.790 1.00 98.00 99 ASN A C 1
ATOM 826 O O . ASN A 1 99 ? 12.224 -0.997 8.754 1.00 98.00 99 ASN A O 1
ATOM 830 N N . TYR A 1 100 ? 10.628 -2.235 7.751 1.00 97.88 100 TYR A N 1
ATOM 831 C CA . TYR A 1 100 ? 10.735 -1.560 6.462 1.00 97.88 100 TYR A CA 1
ATOM 832 C C . TYR A 1 100 ? 10.322 -0.085 6.547 1.00 97.88 100 TYR A C 1
ATOM 834 O O . TYR A 1 100 ? 11.013 0.781 6.006 1.00 97.88 100 TYR A O 1
ATOM 842 N N . SER A 1 101 ? 9.225 0.227 7.248 1.00 97.44 101 SER A N 1
ATOM 843 C CA . SER A 1 101 ? 8.770 1.609 7.430 1.00 97.44 101 SER A CA 1
ATOM 844 C C . SER A 1 101 ? 9.785 2.441 8.210 1.00 97.44 101 SER A C 1
ATOM 846 O O . SER A 1 101 ? 10.051 3.581 7.835 1.00 97.44 101 SER A O 1
ATOM 848 N N . THR A 1 102 ? 10.433 1.860 9.221 1.00 97.56 102 THR A N 1
ATOM 849 C CA . THR A 1 102 ? 11.496 2.525 9.984 1.00 97.56 102 THR A CA 1
ATOM 850 C C . THR A 1 102 ? 12.737 2.771 9.126 1.00 97.56 102 THR A C 1
ATOM 852 O O . THR A 1 102 ? 13.246 3.892 9.092 1.00 97.56 102 THR A O 1
ATOM 855 N N . GLU A 1 103 ? 13.206 1.757 8.390 1.00 97.50 103 GLU A N 1
ATOM 856 C CA . GLU A 1 103 ? 14.376 1.858 7.507 1.00 97.50 103 GLU A CA 1
ATOM 857 C C . GLU A 1 103 ? 14.183 2.940 6.434 1.00 97.50 103 GLU A C 1
ATOM 859 O O . GLU A 1 103 ? 15.056 3.784 6.217 1.00 97.50 103 GLU A O 1
ATOM 864 N N . LYS A 1 104 ? 13.011 2.948 5.789 1.00 96.62 104 LYS A N 1
ATOM 865 C CA . LYS A 1 104 ? 12.665 3.888 4.713 1.00 96.62 104 LYS A CA 1
ATOM 866 C C . LYS A 1 104 ? 12.041 5.192 5.214 1.00 96.62 104 LYS A C 1
ATOM 868 O O . LYS A 1 104 ? 11.741 6.062 4.401 1.00 96.62 104 LYS A O 1
ATOM 873 N N . ARG A 1 105 ? 11.886 5.351 6.535 1.00 96.25 105 ARG A N 1
ATOM 874 C CA . ARG A 1 105 ? 11.280 6.514 7.211 1.00 96.25 105 ARG A CA 1
ATOM 875 C C . ARG A 1 105 ? 9.858 6.837 6.727 1.00 96.25 105 ARG A C 1
ATOM 877 O O . ARG A 1 105 ? 9.467 8.000 6.676 1.00 96.25 105 ARG A O 1
ATOM 884 N N . LEU A 1 106 ? 9.081 5.812 6.391 1.00 96.44 106 LEU A N 1
ATOM 885 C CA . LEU A 1 106 ? 7.698 5.935 5.927 1.00 96.44 106 LEU A CA 1
ATOM 886 C C . LEU A 1 106 ? 6.765 6.136 7.121 1.00 96.44 106 LEU A C 1
ATOM 888 O O . LEU A 1 106 ? 6.780 5.336 8.051 1.00 96.44 106 LEU A O 1
ATOM 892 N N . ASN A 1 107 ? 5.978 7.209 7.109 1.00 95.38 107 ASN A N 1
ATOM 893 C CA . ASN A 1 107 ? 4.978 7.511 8.134 1.00 95.38 107 ASN A CA 1
ATOM 894 C C . ASN A 1 107 ? 4.016 8.608 7.647 1.00 95.38 107 ASN A C 1
ATOM 896 O O . ASN A 1 107 ? 4.328 9.322 6.695 1.00 95.38 107 ASN A O 1
ATOM 900 N N . TRP A 1 108 ? 2.890 8.779 8.343 1.00 96.06 108 TRP A N 1
ATOM 901 C CA . TRP A 1 108 ? 1.872 9.789 8.023 1.00 96.06 108 TRP A CA 1
ATOM 902 C C . TRP A 1 108 ? 1.893 11.020 8.944 1.00 96.06 108 TRP A C 1
ATOM 904 O O . TRP A 1 108 ? 1.075 11.926 8.790 1.00 96.06 108 TRP A O 1
ATOM 914 N N . ARG A 1 109 ? 2.847 11.104 9.882 1.00 91.25 109 ARG A N 1
ATOM 915 C CA . ARG A 1 109 ? 2.850 12.099 10.977 1.00 91.25 109 ARG A CA 1
ATOM 916 C C . ARG A 1 109 ? 2.866 13.549 10.502 1.00 91.25 109 ARG A C 1
ATOM 918 O O . ARG A 1 109 ? 2.393 14.434 11.208 1.00 91.25 109 ARG A O 1
ATOM 925 N N . HIS A 1 110 ? 3.427 13.799 9.324 1.00 92.00 110 HIS A N 1
ATOM 926 C CA . HIS A 1 110 ? 3.514 15.135 8.734 1.00 92.00 110 HIS A CA 1
ATOM 927 C C . HIS A 1 110 ? 2.277 15.523 7.909 1.00 92.00 110 HIS A C 1
ATOM 929 O O . HIS A 1 110 ? 2.220 16.639 7.402 1.00 92.00 110 HIS A O 1
ATOM 935 N N . HIS A 1 111 ? 1.272 14.644 7.818 1.00 94.81 111 HIS A N 1
ATOM 936 C CA . HIS A 1 111 ? 0.068 14.844 7.006 1.00 94.81 111 HIS A CA 1
ATOM 937 C C . HIS A 1 111 ? -1.241 14.621 7.796 1.00 94.81 111 HIS A C 1
ATOM 939 O O . HIS A 1 111 ? -2.136 13.920 7.319 1.00 94.81 111 HIS A O 1
ATOM 945 N N . PRO A 1 112 ? -1.415 15.224 8.992 1.00 94.88 112 PRO A N 1
ATOM 946 C CA . PRO A 1 112 ? -2.596 14.989 9.830 1.00 94.88 112 PRO A CA 1
ATOM 947 C C . PRO A 1 112 ? -3.913 15.452 9.186 1.00 94.88 112 PRO A C 1
ATOM 949 O O . PRO A 1 112 ? -4.953 14.834 9.409 1.00 94.88 112 PRO A O 1
ATOM 952 N N . GLU A 1 113 ? -3.893 16.506 8.362 1.00 94.62 113 GLU A N 1
ATOM 953 C CA . GLU A 1 113 ? -5.098 16.964 7.653 1.00 94.62 113 GLU A CA 1
ATOM 954 C C . GLU A 1 113 ? -5.555 15.960 6.586 1.00 94.62 113 GLU A C 1
ATOM 956 O O . GLU A 1 113 ? -6.757 15.765 6.412 1.00 94.62 113 GLU A O 1
ATOM 961 N N . LEU A 1 114 ? -4.623 15.253 5.937 1.00 95.62 114 LEU A N 1
ATOM 962 C CA . LEU A 1 114 ? -4.965 14.191 4.992 1.00 95.62 114 LEU A CA 1
ATOM 963 C C . LEU A 1 114 ? -5.608 13.003 5.717 1.00 95.62 114 LEU A C 1
ATOM 965 O O . LEU A 1 114 ? -6.653 12.521 5.288 1.00 95.62 114 LEU A O 1
ATOM 969 N N . ILE A 1 115 ? -5.050 12.585 6.860 1.00 97.25 115 ILE A N 1
ATOM 970 C CA . ILE A 1 115 ? -5.644 11.538 7.710 1.00 97.25 115 ILE A CA 1
ATOM 971 C C . ILE A 1 115 ? -7.067 11.916 8.126 1.00 97.25 115 ILE A C 1
ATOM 973 O O . ILE A 1 115 ? -7.988 11.107 8.024 1.00 97.25 115 ILE A O 1
ATOM 977 N N . LYS A 1 116 ? -7.278 13.169 8.529 1.00 95.75 116 LYS A N 1
ATOM 978 C CA . LYS A 1 116 ? -8.601 13.695 8.875 1.00 95.75 116 LYS A CA 1
ATOM 979 C C . LYS A 1 116 ? -9.560 13.720 7.680 1.00 95.75 116 LYS A C 1
ATOM 981 O O . LYS A 1 116 ? -10.733 13.389 7.868 1.00 95.75 116 LYS A O 1
ATOM 986 N N . SER A 1 117 ? -9.098 14.095 6.485 1.00 95.44 117 SER A N 1
ATOM 987 C CA . SER A 1 117 ? -9.897 14.082 5.246 1.00 95.44 117 SER A CA 1
ATOM 988 C C . SER A 1 117 ? -10.342 12.654 4.904 1.00 95.44 117 SER A C 1
ATOM 990 O O . SER A 1 117 ? -11.542 12.382 4.804 1.00 95.44 117 SER A O 1
ATOM 992 N N . ILE A 1 118 ? -9.399 11.704 4.887 1.00 96.88 118 ILE A N 1
ATOM 993 C CA . ILE A 1 118 ? -9.659 10.276 4.643 1.00 96.88 118 ILE A CA 1
ATOM 994 C C . ILE A 1 118 ? -10.621 9.706 5.690 1.00 96.88 118 ILE A C 1
ATOM 996 O O . ILE A 1 118 ? -11.598 9.046 5.340 1.00 96.88 118 ILE A O 1
ATOM 1000 N N . TYR A 1 119 ? -10.390 9.983 6.976 1.00 97.00 119 TYR A N 1
ATOM 1001 C CA . TYR A 1 119 ? -11.272 9.520 8.047 1.00 97.00 119 TYR A CA 1
ATOM 1002 C C . TYR A 1 119 ? -12.689 10.086 7.908 1.00 97.00 119 TYR A C 1
ATOM 1004 O O . TYR A 1 119 ? -13.666 9.366 8.102 1.00 97.00 119 TYR A O 1
ATOM 1012 N N . SER A 1 120 ? -12.816 11.365 7.546 1.00 94.94 120 SER A N 1
ATOM 1013 C CA . SER A 1 120 ? -14.118 12.009 7.341 1.00 94.94 120 SER A CA 1
ATOM 1014 C C . SER A 1 120 ? -14.890 11.369 6.187 1.00 94.94 120 SER A C 1
ATOM 1016 O O . SER A 1 120 ? -16.094 11.164 6.310 1.00 94.94 120 SER A O 1
ATOM 1018 N N . LYS A 1 121 ? -14.205 10.994 5.100 1.00 95.06 121 LYS A N 1
ATOM 1019 C CA . LYS A 1 121 ? -14.808 10.243 3.992 1.00 95.06 121 LYS A CA 1
ATOM 1020 C C . LYS A 1 121 ? -15.236 8.837 4.434 1.00 95.06 121 LYS A C 1
ATOM 1022 O O . LYS A 1 121 ? -16.385 8.456 4.221 1.00 95.06 121 LYS A O 1
ATOM 1027 N N . LEU A 1 122 ? -14.362 8.125 5.151 1.00 96.12 122 LEU A N 1
ATOM 1028 C CA . LEU A 1 122 ? -14.621 6.773 5.652 1.00 96.12 122 LEU A CA 1
ATOM 1029 C C . LEU A 1 122 ? -15.897 6.706 6.503 1.00 96.12 122 LEU A C 1
ATOM 1031 O O . LEU A 1 122 ? -16.747 5.853 6.249 1.00 96.12 122 LEU A O 1
ATOM 1035 N N . ILE A 1 123 ? -16.059 7.604 7.482 1.00 95.88 123 ILE A N 1
ATOM 1036 C CA . ILE A 1 123 ? -17.223 7.578 8.386 1.00 95.88 123 ILE A CA 1
ATOM 1037 C C . ILE A 1 123 ? -18.546 7.931 7.696 1.00 95.88 123 ILE A C 1
ATOM 1039 O O . ILE A 1 123 ? -19.605 7.596 8.220 1.00 95.88 123 ILE A O 1
ATOM 1043 N N . LEU A 1 124 ? -18.497 8.608 6.545 1.00 95.38 124 LEU A N 1
ATOM 1044 C CA . LEU A 1 124 ? -19.675 8.938 5.740 1.00 95.38 124 LEU A CA 1
ATOM 1045 C C . LEU A 1 124 ? -20.089 7.793 4.808 1.00 95.38 124 LEU A C 1
ATOM 1047 O O . LEU A 1 124 ? -21.159 7.856 4.207 1.00 95.38 124 LEU A O 1
ATOM 1051 N N . SER A 1 125 ? -19.264 6.754 4.672 1.00 96.44 125 SER A N 1
ATOM 1052 C CA . SER A 1 125 ? -19.563 5.625 3.797 1.00 96.44 125 SER A CA 1
ATOM 1053 C C . SER A 1 125 ? -20.639 4.698 4.383 1.00 96.44 125 SER A C 1
ATOM 1055 O O . SER A 1 125 ? -20.677 4.402 5.585 1.00 96.44 125 SER A O 1
ATOM 1057 N N . ASP A 1 126 ? -21.492 4.161 3.506 1.00 96.31 126 ASP A N 1
ATOM 1058 C CA . ASP A 1 126 ? -22.558 3.232 3.901 1.00 96.31 126 ASP A CA 1
ATOM 1059 C C . ASP A 1 126 ? -22.000 1.952 4.532 1.00 96.31 126 ASP A C 1
ATOM 1061 O O . ASP A 1 126 ? -22.539 1.438 5.512 1.00 96.31 126 ASP A O 1
ATOM 1065 N N . TYR A 1 127 ? -20.894 1.432 3.990 1.00 95.69 127 TYR A N 1
ATOM 1066 C CA . TYR A 1 127 ? -20.310 0.185 4.479 1.00 95.69 127 TYR A CA 1
ATOM 1067 C C . TYR A 1 127 ? -19.661 0.360 5.859 1.00 95.69 127 TYR A C 1
ATOM 1069 O O . TYR A 1 127 ? -19.663 -0.586 6.645 1.00 95.69 127 TYR A O 1
ATOM 1077 N N . TYR A 1 128 ? -19.129 1.548 6.174 1.00 97.06 128 TYR A N 1
ATOM 1078 C CA . TYR A 1 128 ? -18.641 1.853 7.518 1.00 97.06 128 TYR A CA 1
ATOM 1079 C C . TYR A 1 128 ? -19.803 1.929 8.509 1.00 97.06 128 TYR A C 1
ATOM 1081 O O . TYR A 1 128 ? -19.753 1.303 9.565 1.00 97.06 128 TYR A O 1
ATOM 1089 N N . SER A 1 129 ? -20.887 2.619 8.144 1.00 96.12 129 SER A N 1
ATOM 1090 C CA . SER A 1 129 ? -22.100 2.706 8.970 1.00 96.12 129 SER A CA 1
ATOM 1091 C C . SER A 1 129 ? -22.710 1.324 9.252 1.00 96.12 129 SER A C 1
ATOM 1093 O O . SER A 1 129 ? -23.097 1.024 10.385 1.00 96.12 129 SER A O 1
ATOM 1095 N N . GLN A 1 130 ? -22.748 0.444 8.246 1.00 95.56 130 GLN A N 1
ATOM 1096 C CA . GLN A 1 130 ? -23.184 -0.950 8.400 1.00 95.56 130 GLN A CA 1
ATOM 1097 C C . GLN A 1 130 ? -22.247 -1.750 9.310 1.00 95.56 130 GLN A C 1
ATOM 1099 O O . GLN A 1 130 ? -22.715 -2.463 10.194 1.00 95.56 130 GLN A O 1
ATOM 1104 N N . TYR A 1 131 ? -20.930 -1.600 9.140 1.00 96.69 131 TYR A N 1
ATOM 1105 C CA . TYR A 1 131 ? -19.951 -2.229 10.024 1.00 96.69 131 TYR A CA 1
ATOM 1106 C C . TYR A 1 131 ? -20.136 -1.773 11.476 1.00 96.69 131 TYR A C 1
ATOM 1108 O O . TYR A 1 131 ? -20.199 -2.606 12.370 1.00 96.69 131 TYR A O 1
ATOM 1116 N N . MET A 1 132 ? -20.298 -0.475 11.735 1.00 95.94 132 MET A N 1
ATOM 1117 C CA . MET A 1 132 ? -20.438 0.042 13.102 1.00 95.94 132 MET A CA 1
ATOM 1118 C C . MET A 1 132 ? -21.738 -0.400 13.791 1.00 95.94 132 MET A C 1
ATOM 1120 O O . MET A 1 132 ? -21.749 -0.527 15.015 1.00 95.94 132 MET A O 1
ATOM 1124 N N . SER A 1 133 ? -22.808 -0.656 13.032 1.00 95.12 133 SER A N 1
ATOM 1125 C CA . SER A 1 133 ? -24.139 -1.005 13.559 1.00 95.12 133 SER A CA 1
ATOM 1126 C C . SER A 1 133 ? -24.448 -2.506 13.619 1.00 95.12 133 SER A C 1
ATOM 1128 O O . SER A 1 133 ? -25.466 -2.881 14.197 1.00 95.12 133 SER A O 1
ATOM 1130 N N . ALA A 1 134 ? -23.603 -3.377 13.056 1.00 93.56 134 ALA A N 1
ATOM 1131 C CA . ALA A 1 134 ? -23.867 -4.816 13.045 1.00 93.56 134 ALA A CA 1
ATOM 1132 C C . ALA A 1 134 ? -23.863 -5.431 14.462 1.00 93.56 134 ALA A C 1
ATOM 1134 O O . ALA A 1 134 ? -22.990 -5.133 15.274 1.00 93.56 134 ALA A O 1
ATOM 1135 N N . GLU A 1 135 ? -24.803 -6.337 14.747 1.00 87.56 135 GLU A N 1
ATOM 1136 C CA . GLU A 1 135 ? -24.975 -6.947 16.080 1.00 87.56 135 GLU A CA 1
ATOM 1137 C C . GLU A 1 135 ? -23.817 -7.871 16.484 1.00 87.56 135 GLU A C 1
ATOM 1139 O O . GLU A 1 135 ? -23.466 -7.970 17.659 1.00 87.56 135 GLU A O 1
ATOM 1144 N N . THR A 1 136 ? -23.212 -8.548 15.507 1.00 84.50 136 THR A N 1
ATOM 1145 C CA . THR A 1 136 ? -22.061 -9.431 15.708 1.00 84.50 136 THR A CA 1
ATOM 1146 C C . THR A 1 136 ? -20.799 -8.806 15.136 1.00 84.50 136 THR A C 1
ATOM 1148 O O . THR A 1 136 ? -20.849 -8.114 14.115 1.00 84.50 136 THR A O 1
ATOM 1151 N N . ASN A 1 137 ? -19.660 -9.086 15.771 1.00 82.25 137 ASN A N 1
ATOM 1152 C CA . ASN A 1 137 ? -18.349 -8.724 15.251 1.00 82.25 137 ASN A CA 1
ATOM 1153 C C . ASN A 1 137 ? -17.405 -9.925 15.262 1.00 82.25 137 ASN A C 1
ATOM 1155 O O . ASN A 1 137 ? -17.190 -10.543 16.308 1.00 82.25 137 ASN A O 1
ATOM 1159 N N . GLY A 1 138 ? -16.823 -10.235 14.109 1.00 93.81 138 GLY A N 1
ATOM 1160 C CA . GLY A 1 138 ? -15.751 -11.210 13.975 1.00 93.81 138 GLY A CA 1
ATOM 1161 C C . GLY A 1 138 ? -14.598 -10.682 13.129 1.00 93.81 138 GLY A C 1
ATOM 1162 O O . GLY A 1 138 ? -14.723 -9.701 12.402 1.00 93.81 138 GLY A O 1
ATOM 1163 N N . PHE A 1 139 ? -13.474 -11.401 13.153 1.00 96.38 139 PHE A N 1
ATOM 1164 C CA . PHE A 1 139 ? -12.296 -11.056 12.349 1.00 96.38 139 PHE A CA 1
ATOM 1165 C C . PHE A 1 139 ? -12.611 -10.931 10.845 1.00 96.38 139 PHE A C 1
ATOM 1167 O O . PHE A 1 139 ? -11.983 -10.154 10.128 1.00 96.38 139 PHE A O 1
ATOM 1174 N N . ALA A 1 140 ? -13.586 -11.698 10.345 1.00 96.56 140 ALA A N 1
ATOM 1175 C CA . ALA A 1 140 ? -14.028 -11.609 8.957 1.00 96.56 140 ALA A CA 1
ATOM 1176 C C . ALA A 1 140 ? -14.658 -10.245 8.624 1.00 96.56 140 ALA A C 1
ATOM 1178 O O . ALA A 1 140 ? -14.372 -9.706 7.555 1.00 96.56 140 ALA A O 1
ATOM 1179 N N . ASP A 1 141 ? -15.448 -9.678 9.540 1.00 96.75 141 ASP A N 1
ATOM 1180 C CA . ASP A 1 141 ? -16.091 -8.371 9.377 1.00 96.75 141 ASP A CA 1
ATOM 1181 C C . ASP A 1 141 ? -15.050 -7.249 9.443 1.00 96.75 141 ASP A C 1
ATOM 1183 O O . ASP A 1 141 ? -14.999 -6.392 8.559 1.00 96.75 141 ASP A O 1
ATOM 1187 N N . ASP A 1 142 ? -14.151 -7.323 10.431 1.00 97.38 142 ASP A N 1
ATOM 1188 C CA . ASP A 1 142 ? -13.011 -6.415 10.591 1.00 97.38 142 ASP A CA 1
ATOM 1189 C C . ASP A 1 142 ? -12.152 -6.372 9.321 1.00 97.38 142 ASP A C 1
ATOM 1191 O O . ASP A 1 142 ? -11.818 -5.302 8.800 1.00 97.38 142 ASP A O 1
ATOM 1195 N N . LYS A 1 143 ? -11.835 -7.555 8.780 1.00 97.69 143 LYS A N 1
ATOM 1196 C CA . LYS A 1 143 ? -11.087 -7.695 7.532 1.00 97.69 143 LYS A CA 1
ATOM 1197 C C . LYS A 1 143 ? -11.866 -7.131 6.348 1.00 97.69 143 LYS A C 1
ATOM 1199 O O . LYS A 1 143 ? -11.271 -6.493 5.482 1.00 97.69 143 LYS A O 1
ATOM 1204 N N . GLN A 1 144 ? -13.174 -7.363 6.276 1.00 97.69 144 GLN A N 1
ATOM 1205 C CA . GLN A 1 144 ? -13.989 -6.873 5.168 1.00 97.69 144 GLN A CA 1
ATOM 1206 C C . GLN A 1 144 ? -14.075 -5.343 5.152 1.00 97.69 144 GLN A C 1
ATOM 1208 O O . GLN A 1 144 ? -14.011 -4.758 4.068 1.00 97.69 144 GLN A O 1
ATOM 1213 N N . LEU A 1 145 ? -14.149 -4.689 6.318 1.00 97.62 145 LEU A N 1
ATOM 1214 C CA . LEU A 1 145 ? -14.057 -3.231 6.419 1.00 97.62 145 LEU A CA 1
ATOM 1215 C C . LEU A 1 145 ? -12.748 -2.723 5.806 1.00 97.62 145 LEU A C 1
ATOM 1217 O O . LEU A 1 145 ? -12.766 -1.835 4.954 1.00 97.62 145 LEU A O 1
ATOM 1221 N N . LEU A 1 146 ? -11.625 -3.326 6.200 1.00 97.38 146 LEU A N 1
ATOM 1222 C CA . LEU A 1 146 ? -10.300 -2.949 5.717 1.00 97.38 146 LEU A CA 1
ATOM 1223 C C . LEU A 1 146 ? -10.146 -3.166 4.200 1.00 97.38 146 LEU A C 1
ATOM 1225 O O . LEU A 1 146 ? -9.564 -2.339 3.499 1.00 97.38 146 LEU A O 1
ATOM 1229 N N . LEU A 1 147 ? -10.710 -4.250 3.661 1.00 97.69 147 LEU A N 1
ATOM 1230 C CA . LEU A 1 147 ? -10.741 -4.488 2.215 1.00 97.69 147 LEU A CA 1
ATOM 1231 C C . LEU A 1 147 ? -11.602 -3.456 1.478 1.00 97.69 147 LEU A C 1
ATOM 1233 O O . LEU A 1 147 ? -11.217 -3.002 0.403 1.00 97.69 147 LEU A O 1
ATOM 1237 N N . ASN A 1 148 ? -12.761 -3.088 2.029 1.00 97.19 148 ASN A N 1
ATOM 1238 C CA . ASN A 1 148 ? -13.611 -2.052 1.444 1.00 97.19 148 ASN A CA 1
ATOM 1239 C C . ASN A 1 148 ? -12.895 -0.699 1.429 1.00 97.19 148 ASN A C 1
ATOM 1241 O O . ASN A 1 148 ? -12.924 -0.035 0.398 1.00 97.19 148 ASN A O 1
ATOM 1245 N N . PHE A 1 149 ? -12.196 -0.356 2.515 1.00 96.75 149 PHE A N 1
ATOM 1246 C CA . PHE A 1 149 ? -11.389 0.857 2.617 1.00 96.75 149 PHE A CA 1
ATOM 1247 C C . PHE A 1 149 ? -10.378 0.977 1.465 1.00 96.75 149 PHE A C 1
ATOM 1249 O O . PHE A 1 149 ? -10.441 1.931 0.691 1.00 96.75 149 PHE A O 1
ATOM 1256 N N . PHE A 1 150 ? -9.516 -0.029 1.272 1.00 96.12 150 PHE A N 1
ATOM 1257 C CA . PHE A 1 15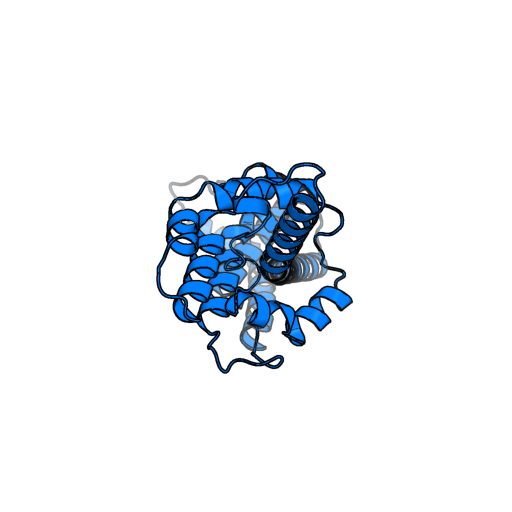0 ? -8.526 -0.005 0.186 1.00 96.12 150 PHE A CA 1
ATOM 1258 C C . PHE A 1 150 ? -9.154 0.031 -1.213 1.00 96.12 150 PHE A C 1
ATOM 1260 O O . PHE A 1 150 ? -8.571 0.596 -2.131 1.00 96.12 150 PHE A O 1
ATOM 1267 N N . ASN A 1 151 ? -10.332 -0.563 -1.400 1.00 94.31 151 ASN A N 1
ATOM 1268 C CA . ASN A 1 151 ? -10.961 -0.625 -2.719 1.00 94.31 151 ASN A CA 1
ATOM 1269 C C . ASN A 1 151 ? -11.790 0.623 -3.070 1.00 94.31 151 ASN A C 1
ATOM 1271 O O . ASN A 1 151 ? -12.098 0.794 -4.246 1.00 94.31 151 ASN A O 1
ATOM 1275 N N . LYS A 1 152 ? -12.216 1.433 -2.089 1.00 93.06 152 LYS A N 1
ATOM 1276 C CA . LYS A 1 152 ? -13.228 2.487 -2.300 1.00 93.06 152 LYS A CA 1
ATOM 1277 C C . LYS A 1 152 ? -12.794 3.888 -1.879 1.00 93.06 152 LYS A C 1
ATOM 1279 O O . LYS A 1 152 ? -13.248 4.861 -2.471 1.00 93.06 152 LYS A O 1
ATOM 1284 N N . GLU A 1 153 ? -11.932 4.018 -0.874 1.00 91.62 153 GLU A N 1
ATOM 1285 C CA . GLU A 1 153 ? -11.720 5.330 -0.249 1.00 91.62 153 GLU A CA 1
ATOM 1286 C C . GLU A 1 153 ? -10.607 6.146 -0.900 1.00 91.62 153 GLU A C 1
ATOM 1288 O O . GLU A 1 153 ? -10.718 7.369 -0.966 1.00 91.62 153 GLU A O 1
ATOM 1293 N N . LEU A 1 154 ? -9.564 5.486 -1.412 1.00 89.44 154 LEU A N 1
ATOM 1294 C CA . LEU A 1 154 ? -8.314 6.155 -1.784 1.00 89.44 154 LEU A CA 1
ATOM 1295 C C . LEU A 1 154 ? -8.235 6.584 -3.255 1.00 89.44 154 LEU A C 1
ATOM 1297 O O . LEU A 1 154 ? -7.755 7.678 -3.521 1.00 89.44 154 LEU A O 1
ATOM 1301 N N . GLY A 1 155 ? -8.706 5.761 -4.199 1.00 81.19 155 GLY A N 1
ATOM 1302 C CA . GLY A 1 155 ? -8.518 6.018 -5.638 1.00 81.19 155 GLY A CA 1
ATOM 1303 C C . GLY A 1 155 ? -9.159 7.321 -6.134 1.00 81.19 155 GLY A C 1
ATOM 1304 O O . GLY A 1 155 ? -8.536 8.069 -6.880 1.00 81.19 155 GLY A O 1
ATOM 1305 N N . ASP A 1 156 ? -10.365 7.626 -5.649 1.00 80.81 156 ASP A N 1
ATOM 1306 C CA . ASP A 1 156 ? -11.153 8.790 -6.081 1.00 80.81 156 ASP A CA 1
ATOM 1307 C C . ASP A 1 156 ? -11.036 9.987 -5.116 1.00 80.81 156 ASP A C 1
ATOM 1309 O O . ASP A 1 156 ? -11.946 10.811 -5.029 1.00 80.81 156 ASP A O 1
ATOM 1313 N N . LEU A 1 157 ? -9.994 10.044 -4.281 1.00 89.19 157 LEU A N 1
ATOM 1314 C CA . LEU A 1 157 ? -9.808 11.145 -3.334 1.00 89.19 157 LEU A CA 1
ATOM 1315 C C . LEU A 1 157 ? -8.759 12.131 -3.858 1.00 89.19 157 LEU A C 1
ATOM 1317 O O . LEU A 1 157 ? -7.564 11.854 -3.801 1.00 89.19 157 LEU A O 1
ATOM 1321 N N . ASP A 1 158 ? -9.208 13.300 -4.317 1.00 90.81 158 ASP A N 1
ATOM 1322 C CA . ASP A 1 158 ? -8.336 14.331 -4.901 1.00 90.81 158 ASP A CA 1
ATOM 1323 C C . ASP A 1 158 ? -7.200 14.749 -3.957 1.00 90.81 158 ASP A C 1
ATOM 1325 O O . ASP A 1 158 ? -6.042 14.761 -4.364 1.00 90.81 158 ASP A O 1
ATOM 1329 N N . ASP A 1 159 ? -7.498 15.001 -2.676 1.00 91.31 159 ASP A N 1
ATOM 1330 C CA . ASP A 1 159 ? -6.483 15.336 -1.662 1.00 91.31 159 ASP A CA 1
ATOM 1331 C C . ASP A 1 159 ? -5.381 14.270 -1.568 1.00 91.31 159 ASP A C 1
ATOM 1333 O O . ASP A 1 159 ? -4.210 14.579 -1.350 1.00 91.31 159 ASP A O 1
ATOM 1337 N N . PHE A 1 160 ? -5.759 13.001 -1.733 1.00 93.44 160 PHE A N 1
ATOM 1338 C CA . PHE A 1 160 ? -4.839 11.876 -1.674 1.00 93.44 160 PHE A CA 1
ATOM 1339 C C . PHE A 1 160 ? -3.986 11.781 -2.939 1.00 93.44 160 PHE A C 1
ATOM 1341 O O . PHE A 1 160 ? -2.771 11.628 -2.837 1.00 93.44 160 PHE A O 1
ATOM 1348 N N . ASN A 1 161 ? -4.595 11.935 -4.116 1.00 92.69 161 ASN A N 1
ATOM 1349 C CA . ASN A 1 161 ? -3.880 11.950 -5.394 1.00 92.69 161 ASN A CA 1
ATOM 1350 C C . ASN A 1 161 ? -2.893 13.127 -5.484 1.00 92.69 161 ASN A C 1
ATOM 1352 O O . ASN A 1 161 ? -1.755 12.942 -5.912 1.00 92.69 161 ASN A O 1
ATOM 1356 N N . ASN A 1 162 ? -3.287 14.308 -5.000 1.00 92.88 162 ASN A N 1
ATOM 1357 C CA . ASN A 1 162 ? -2.410 15.477 -4.924 1.00 92.88 162 ASN A CA 1
ATOM 1358 C C . ASN A 1 162 ? -1.224 15.222 -3.986 1.00 92.88 162 ASN A C 1
ATOM 1360 O O . ASN A 1 162 ? -0.078 15.478 -4.349 1.00 92.88 162 ASN A O 1
ATOM 1364 N N . PHE A 1 163 ? -1.481 14.659 -2.800 1.00 94.12 163 PHE A N 1
ATOM 1365 C CA . PHE A 1 163 ? -0.418 14.273 -1.874 1.00 94.12 163 PHE A CA 1
ATOM 1366 C C . PHE A 1 163 ? 0.578 13.310 -2.529 1.00 94.12 163 PHE A C 1
ATOM 1368 O O . PHE A 1 163 ? 1.788 13.509 -2.428 1.00 94.12 163 PHE A O 1
ATOM 1375 N N . LEU A 1 164 ? 0.091 12.268 -3.203 1.00 94.19 164 LEU A N 1
ATOM 1376 C CA . LEU A 1 164 ? 0.961 11.294 -3.852 1.00 94.19 164 LEU A CA 1
ATOM 1377 C C . LEU A 1 164 ? 1.837 11.935 -4.937 1.00 94.19 164 LEU A C 1
ATOM 1379 O O . LEU A 1 164 ? 3.032 11.637 -4.981 1.00 94.19 164 LEU A O 1
ATOM 1383 N N . GLU A 1 165 ? 1.279 12.843 -5.741 1.00 91.69 165 GLU A N 1
ATOM 1384 C CA . GLU A 1 165 ? 2.006 13.581 -6.781 1.00 91.69 165 GLU A CA 1
ATOM 1385 C C . GLU A 1 165 ? 3.126 14.451 -6.200 1.00 91.69 165 GLU A C 1
ATOM 1387 O O . GLU A 1 165 ? 4.258 14.422 -6.686 1.00 91.69 165 GLU A O 1
ATOM 1392 N N . GLU A 1 166 ? 2.834 15.172 -5.113 1.00 93.25 166 GLU A N 1
ATOM 1393 C CA . GLU A 1 166 ? 3.813 16.003 -4.406 1.00 93.25 166 GLU A CA 1
ATOM 1394 C C . GLU A 1 166 ? 4.960 15.177 -3.814 1.00 93.25 166 GLU A C 1
ATOM 1396 O O . GLU A 1 166 ? 6.109 15.625 -3.786 1.00 93.25 166 GLU A O 1
ATOM 1401 N N . GLN A 1 167 ? 4.666 13.970 -3.322 1.00 92.62 167 GLN A N 1
ATOM 1402 C CA . GLN A 1 167 ? 5.674 13.114 -2.699 1.00 92.62 167 GLN A CA 1
ATOM 1403 C C . GLN A 1 167 ? 6.517 12.340 -3.713 1.00 92.62 167 GLN A C 1
ATOM 1405 O O . GLN A 1 167 ? 7.708 12.093 -3.482 1.00 92.62 167 GLN A O 1
ATOM 1410 N N . SER A 1 168 ? 5.918 11.889 -4.816 1.00 93.31 168 SER A N 1
ATOM 1411 C CA . SER A 1 168 ? 6.638 11.136 -5.829 1.00 93.31 168 SER A CA 1
ATOM 1412 C C . SER A 1 168 ? 5.928 11.114 -7.175 1.00 93.31 168 SER A C 1
ATOM 1414 O O . SER A 1 168 ? 4.827 10.590 -7.310 1.00 93.31 168 SER A O 1
ATOM 1416 N N . ILE A 1 169 ? 6.674 11.492 -8.214 1.00 91.00 169 ILE A N 1
ATOM 1417 C CA . ILE A 1 169 ? 6.236 11.414 -9.614 1.00 91.00 169 ILE A CA 1
ATOM 1418 C C . ILE A 1 169 ? 5.849 9.997 -10.082 1.00 91.00 169 ILE A C 1
ATOM 1420 O O . ILE A 1 169 ? 5.236 9.859 -11.132 1.00 91.00 169 ILE A O 1
ATOM 1424 N N . TYR A 1 170 ? 6.215 8.938 -9.345 1.00 91.50 170 TYR A N 1
ATOM 1425 C CA . TYR A 1 170 ? 5.888 7.554 -9.718 1.00 91.50 170 TYR A CA 1
ATOM 1426 C C . TYR A 1 170 ? 4.580 7.043 -9.099 1.00 91.50 170 TYR A C 1
ATOM 1428 O O . TYR A 1 170 ? 4.087 5.998 -9.513 1.00 91.50 170 TYR A O 1
ATOM 1436 N N . TRP A 1 171 ? 4.051 7.694 -8.058 1.00 94.31 171 TRP A N 1
ATOM 1437 C CA . TRP A 1 171 ? 3.037 7.071 -7.200 1.00 94.31 171 TRP A CA 1
ATOM 1438 C C . TRP A 1 171 ? 1.626 7.076 -7.781 1.00 94.31 171 TRP A C 1
ATOM 1440 O O . TRP A 1 171 ? 0.942 6.062 -7.645 1.00 94.31 171 TRP A O 1
ATOM 1450 N N . ASN A 1 172 ? 1.209 8.148 -8.457 1.00 90.62 172 ASN A N 1
ATOM 1451 C CA . ASN A 1 172 ? -0.145 8.242 -9.017 1.00 90.62 172 ASN A CA 1
ATOM 1452 C C . ASN A 1 172 ? -0.418 7.129 -10.038 1.00 90.62 172 ASN A C 1
ATOM 1454 O O . ASN A 1 172 ? -1.410 6.412 -9.918 1.00 90.62 172 ASN A O 1
ATOM 1458 N N . ASP A 1 173 ? 0.512 6.911 -10.971 1.00 88.50 173 ASP A N 1
ATOM 1459 C CA . ASP A 1 173 ? 0.399 5.877 -12.010 1.00 88.50 173 ASP A CA 1
ATOM 1460 C C . ASP A 1 173 ? 0.364 4.448 -11.440 1.00 88.50 173 ASP A C 1
ATOM 1462 O O . ASP A 1 173 ? -0.204 3.533 -12.041 1.00 88.50 173 ASP A O 1
ATOM 1466 N N . ASP A 1 174 ? 0.981 4.236 -10.277 1.00 92.44 174 ASP A N 1
ATOM 1467 C CA . ASP A 1 174 ? 1.074 2.924 -9.642 1.00 92.44 174 ASP A CA 1
ATOM 1468 C C . ASP A 1 174 ? -0.067 2.641 -8.656 1.00 92.44 174 ASP A C 1
ATOM 1470 O O . ASP A 1 174 ? -0.209 1.494 -8.212 1.00 92.44 174 ASP A O 1
ATOM 1474 N N . LEU A 1 175 ? -0.863 3.651 -8.285 1.00 93.50 175 LEU A N 1
ATOM 1475 C CA . LEU A 1 175 ? -1.774 3.578 -7.145 1.00 93.50 175 LEU A CA 1
ATOM 1476 C C . LEU A 1 175 ? -2.743 2.395 -7.245 1.00 93.50 175 LEU A C 1
ATOM 1478 O O . LEU A 1 175 ? -2.830 1.599 -6.311 1.00 93.50 175 LEU A O 1
ATOM 1482 N N . GLU A 1 176 ? -3.420 2.217 -8.381 1.00 92.31 176 GLU A N 1
ATOM 1483 C CA . GLU A 1 176 ? -4.379 1.119 -8.580 1.00 92.31 176 GLU A CA 1
ATOM 1484 C C . GLU A 1 176 ? -3.720 -0.256 -8.361 1.00 92.31 176 GLU A C 1
ATOM 1486 O O . GLU A 1 176 ? -4.250 -1.146 -7.682 1.00 92.31 176 GLU A O 1
ATOM 1491 N N . PHE A 1 177 ? -2.512 -0.433 -8.900 1.00 92.69 177 PHE A N 1
ATOM 1492 C CA . PHE A 1 177 ? -1.767 -1.674 -8.745 1.00 92.69 177 PHE A CA 1
ATOM 1493 C C . PHE A 1 177 ? -1.332 -1.895 -7.294 1.00 92.69 177 PHE A C 1
ATOM 1495 O O . PHE A 1 177 ? -1.406 -3.017 -6.779 1.00 92.69 177 PHE A O 1
ATOM 1502 N N . VAL A 1 178 ? -0.876 -0.838 -6.630 1.00 95.50 178 VAL A N 1
ATOM 1503 C CA . VAL A 1 178 ? -0.387 -0.900 -5.255 1.00 95.50 178 VAL A CA 1
ATOM 1504 C C . VAL A 1 178 ? -1.537 -1.117 -4.262 1.00 95.50 178 VAL A C 1
ATOM 1506 O O . VAL A 1 178 ? -1.392 -1.929 -3.346 1.00 95.50 178 VAL A O 1
ATOM 1509 N N . LEU A 1 179 ? -2.719 -0.544 -4.506 1.00 95.81 179 LEU A N 1
ATOM 1510 C CA . LEU A 1 179 ? -3.956 -0.875 -3.790 1.00 95.81 179 LEU A CA 1
ATOM 1511 C C . LEU A 1 179 ? -4.319 -2.350 -3.977 1.00 95.81 179 LEU A C 1
ATOM 1513 O O . LEU A 1 179 ? -4.557 -3.062 -3.002 1.00 95.81 179 LEU A O 1
ATOM 1517 N N . SER A 1 180 ? -4.256 -2.866 -5.210 1.00 94.56 180 SER A N 1
ATOM 1518 C CA . SER A 1 180 ? -4.446 -4.300 -5.472 1.00 94.56 180 SER A CA 1
ATOM 1519 C C . SER A 1 180 ? -3.451 -5.166 -4.692 1.00 94.56 180 SER A C 1
ATOM 1521 O O . SER A 1 180 ? -3.793 -6.272 -4.250 1.00 94.56 180 SER A O 1
ATOM 1523 N N . MET A 1 181 ? -2.217 -4.682 -4.498 1.00 95.06 181 MET A N 1
ATOM 1524 C CA . MET A 1 181 ? -1.248 -5.350 -3.640 1.00 95.06 181 MET A CA 1
ATOM 1525 C C . MET A 1 181 ? -1.683 -5.331 -2.170 1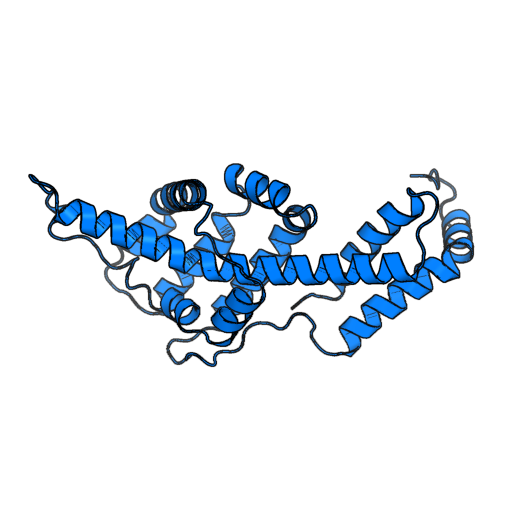.00 95.06 181 MET A C 1
ATOM 1527 O O . MET A 1 181 ? -1.792 -6.401 -1.571 1.00 95.06 181 MET A O 1
ATOM 1531 N N . ALA A 1 182 ? -1.990 -4.167 -1.602 1.00 96.81 182 ALA A N 1
ATOM 1532 C CA . ALA A 1 182 ? -2.462 -4.050 -0.221 1.00 96.81 182 ALA A CA 1
ATOM 1533 C C . ALA A 1 182 ? -3.677 -4.962 0.045 1.00 96.81 182 ALA A C 1
ATOM 1535 O O . ALA A 1 182 ? -3.648 -5.789 0.959 1.00 96.81 182 ALA A O 1
ATOM 1536 N N . THR A 1 183 ? -4.680 -4.941 -0.840 1.00 96.69 183 THR A N 1
ATOM 1537 C CA . THR A 1 183 ? -5.877 -5.792 -0.758 1.00 96.69 183 THR A CA 1
ATOM 1538 C C . THR A 1 183 ? -5.528 -7.286 -0.753 1.00 96.69 183 THR A C 1
ATOM 1540 O O . THR A 1 183 ? -6.119 -8.063 -0.000 1.00 96.69 183 THR A O 1
ATOM 1543 N N . LYS A 1 184 ? -4.565 -7.738 -1.569 1.00 96.06 184 LYS A N 1
ATOM 1544 C CA . LYS A 1 184 ? -4.127 -9.149 -1.580 1.00 96.06 184 LYS A CA 1
ATOM 1545 C C . LYS A 1 184 ? -3.396 -9.545 -0.300 1.00 96.06 184 LYS A C 1
ATOM 1547 O O . LYS A 1 184 ? -3.575 -10.677 0.142 1.00 96.06 184 LYS A O 1
ATOM 1552 N N . THR A 1 185 ? -2.600 -8.650 0.278 1.00 96.12 185 THR A N 1
ATOM 1553 C CA . THR A 1 185 ? -1.938 -8.885 1.569 1.00 96.12 185 THR A CA 1
ATOM 1554 C C . THR A 1 185 ? -2.978 -9.043 2.670 1.00 96.12 185 THR A C 1
ATOM 1556 O O . THR A 1 185 ? -3.019 -10.083 3.320 1.00 96.12 185 THR A O 1
ATOM 1559 N N . VAL A 1 186 ? -3.906 -8.091 2.789 1.00 96.81 186 VAL A N 1
ATOM 1560 C CA . VAL A 1 186 ? -4.976 -8.146 3.796 1.00 96.81 186 VAL A CA 1
ATOM 1561 C C . VAL A 1 186 ? -5.835 -9.402 3.639 1.00 96.81 186 VAL A C 1
ATOM 1563 O O . VAL A 1 186 ? -6.155 -10.055 4.629 1.00 96.81 186 VAL A O 1
ATOM 1566 N N . LYS A 1 187 ? -6.165 -9.818 2.406 1.00 96.62 187 LYS A N 1
ATOM 1567 C CA . LYS A 1 187 ? -6.934 -11.056 2.162 1.00 96.62 187 LYS A CA 1
ATOM 1568 C C . LYS A 1 187 ? -6.287 -12.300 2.773 1.00 96.62 187 LYS A C 1
ATOM 1570 O O . LYS A 1 187 ? -7.029 -13.176 3.226 1.00 96.62 187 LYS A O 1
ATOM 1575 N N . LYS A 1 188 ? -4.950 -12.373 2.774 1.00 95.75 188 LYS A N 1
ATOM 1576 C CA . LYS A 1 188 ? -4.182 -13.496 3.331 1.00 95.75 188 LYS A CA 1
ATOM 1577 C C . LYS A 1 188 ? -4.174 -13.519 4.856 1.00 95.75 188 LYS A C 1
ATOM 1579 O O . LYS A 1 188 ? -3.913 -14.578 5.418 1.00 95.75 188 LYS A O 1
ATOM 1584 N N . PHE A 1 189 ? -4.465 -12.403 5.522 1.00 95.56 189 PHE A N 1
ATOM 1585 C CA . PHE A 1 189 ? -4.548 -12.402 6.973 1.00 95.56 189 PHE A CA 1
ATOM 1586 C C . PHE A 1 189 ? -5.726 -13.231 7.478 1.00 95.56 189 PHE A C 1
ATOM 1588 O O . PHE A 1 189 ? -6.838 -13.254 6.924 1.00 95.56 189 PHE A O 1
ATOM 1595 N N . THR A 1 190 ? -5.431 -13.916 8.572 1.00 95.56 190 THR A N 1
ATOM 1596 C CA . THR A 1 190 ? -6.322 -14.786 9.328 1.00 95.56 190 THR A CA 1
ATOM 1597 C C . THR A 1 190 ? -6.277 -14.370 10.791 1.00 95.56 190 THR A C 1
ATOM 1599 O O . THR A 1 190 ? -5.368 -13.654 11.214 1.00 95.56 190 THR A O 1
ATOM 1602 N N . GLU A 1 191 ? -7.232 -14.839 11.587 1.00 95.00 191 GLU A N 1
ATOM 1603 C CA . GLU A 1 191 ? -7.253 -14.535 13.019 1.00 95.00 191 GLU A CA 1
ATOM 1604 C C . GLU A 1 191 ? -5.988 -15.044 13.738 1.00 95.00 191 GLU A C 1
ATOM 1606 O O . GLU A 1 191 ? -5.475 -14.376 14.638 1.00 95.00 191 GLU A O 1
ATOM 1611 N N . SER A 1 192 ? -5.422 -16.160 13.263 1.00 95.19 192 SER A N 1
ATOM 1612 C CA . SER A 1 192 ? -4.172 -16.757 13.748 1.00 95.19 192 SER A CA 1
ATOM 1613 C C . SER A 1 192 ? -2.896 -16.107 13.209 1.00 95.19 192 SER A C 1
ATOM 1615 O O . SER A 1 192 ? -1.813 -16.517 13.607 1.00 95.19 192 SER A O 1
ATOM 1617 N N . SER A 1 193 ? -2.985 -15.138 12.292 1.00 95.31 193 SER A N 1
ATOM 1618 C CA . SER A 1 193 ? -1.800 -14.411 11.821 1.00 95.31 193 SER A CA 1
ATOM 1619 C C . SER A 1 193 ? -1.152 -13.660 12.988 1.00 95.31 193 SER A C 1
ATOM 1621 O O . SER A 1 193 ? -1.850 -12.990 13.750 1.00 95.31 193 SER A O 1
ATOM 1623 N N . ASP A 1 194 ? 0.163 -13.771 13.130 1.00 96.00 194 ASP A N 1
ATOM 1624 C CA . ASP A 1 194 ? 0.949 -13.111 14.174 1.00 96.00 194 ASP A CA 1
ATOM 1625 C C . ASP A 1 194 ? 1.862 -12.021 13.579 1.00 96.00 194 ASP A C 1
ATOM 1627 O O . ASP A 1 194 ? 1.736 -11.650 12.408 1.00 96.00 194 ASP A O 1
ATOM 1631 N N . GLU A 1 195 ? 2.776 -11.494 14.391 1.00 96.19 195 GLU A N 1
ATOM 1632 C CA . GLU A 1 195 ? 3.766 -10.482 13.998 1.00 96.19 195 GLU A CA 1
ATOM 1633 C C . GLU A 1 195 ? 4.678 -10.909 12.833 1.00 96.19 195 GLU A C 1
ATOM 1635 O O . GLU A 1 195 ? 5.236 -10.053 12.142 1.00 96.19 195 GLU A O 1
ATOM 1640 N N . SER A 1 196 ? 4.802 -12.218 12.579 1.00 96.25 196 SER A N 1
ATOM 1641 C CA . SER A 1 196 ? 5.643 -12.794 11.526 1.00 96.25 196 SER A CA 1
ATOM 1642 C C . SER A 1 196 ? 4.910 -12.997 10.196 1.00 96.25 196 SER A C 1
ATOM 1644 O O . SER A 1 196 ? 5.515 -13.459 9.226 1.00 96.25 196 SER A O 1
ATOM 1646 N N . ALA A 1 197 ? 3.621 -12.641 10.118 1.00 95.38 197 ALA A N 1
ATOM 1647 C CA . ALA A 1 197 ? 2.820 -12.818 8.913 1.00 95.38 197 ALA A CA 1
ATOM 1648 C C . ALA A 1 197 ? 3.490 -12.186 7.677 1.00 95.38 197 ALA A C 1
ATOM 1650 O O . ALA A 1 197 ? 3.829 -11.001 7.656 1.00 95.38 197 ALA A O 1
ATOM 1651 N N . GLU A 1 198 ? 3.662 -12.981 6.620 1.00 93.44 198 GLU A N 1
ATOM 1652 C CA . GLU A 1 198 ? 4.412 -12.552 5.441 1.00 93.44 198 GLU A CA 1
ATOM 1653 C C . GLU A 1 198 ? 3.699 -11.436 4.666 1.00 93.44 198 GLU A C 1
ATOM 1655 O O . GLU A 1 198 ? 2.556 -11.574 4.212 1.00 93.44 198 GLU A O 1
ATOM 1660 N N . LEU A 1 199 ? 4.428 -10.347 4.425 1.00 95.56 199 LEU A N 1
ATOM 1661 C CA . LEU A 1 199 ? 4.048 -9.342 3.441 1.00 95.56 199 LEU A CA 1
ATOM 1662 C C . LEU A 1 199 ? 4.433 -9.803 2.038 1.00 95.56 199 LEU A C 1
ATOM 1664 O O . LEU A 1 199 ? 5.292 -10.660 1.837 1.00 95.56 199 LEU A O 1
ATOM 1668 N N . MET A 1 200 ? 3.806 -9.210 1.025 1.00 94.00 200 MET A N 1
ATOM 1669 C CA . MET A 1 200 ? 4.233 -9.487 -0.337 1.00 94.00 200 MET A CA 1
ATOM 1670 C C . MET A 1 200 ? 5.632 -8.928 -0.607 1.00 94.00 200 MET A C 1
ATOM 1672 O O . MET A 1 200 ? 5.826 -7.733 -0.405 1.00 94.00 200 MET A O 1
ATOM 1676 N N . PRO A 1 201 ? 6.546 -9.730 -1.179 1.00 93.50 201 PRO A N 1
ATOM 1677 C CA . PRO A 1 201 ? 7.862 -9.246 -1.563 1.00 93.50 201 PRO A CA 1
ATOM 1678 C C . PRO A 1 201 ? 7.774 -8.296 -2.764 1.00 93.50 201 PRO A C 1
ATOM 1680 O O . PRO A 1 201 ? 6.788 -8.302 -3.518 1.00 93.50 201 PRO A O 1
ATOM 1683 N N . MET A 1 202 ? 8.827 -7.498 -2.956 1.00 92.38 202 MET A N 1
ATOM 1684 C CA . MET A 1 202 ? 8.984 -6.582 -4.091 1.00 92.38 202 MET A CA 1
ATOM 1685 C C . MET A 1 202 ? 8.947 -7.354 -5.419 1.00 92.38 202 MET A C 1
ATOM 1687 O O . MET A 1 202 ? 8.054 -7.126 -6.241 1.00 92.38 202 MET A O 1
ATOM 1691 N N . PHE A 1 203 ? 9.824 -8.350 -5.565 1.00 89.12 203 PHE A N 1
ATOM 1692 C CA . PHE A 1 203 ? 9.866 -9.294 -6.687 1.00 89.12 203 PHE A CA 1
ATOM 1693 C C . PHE A 1 203 ? 9.384 -10.683 -6.267 1.00 89.12 203 PHE A C 1
ATOM 1695 O O . PHE A 1 203 ? 9.421 -11.030 -5.088 1.00 89.12 203 PHE A O 1
ATOM 1702 N N . ARG A 1 204 ? 8.926 -11.500 -7.225 1.00 83.88 204 ARG A N 1
ATOM 1703 C CA . ARG A 1 204 ? 8.554 -12.900 -6.941 1.00 83.88 204 ARG A CA 1
ATOM 1704 C C . ARG A 1 204 ? 9.738 -13.744 -6.541 1.00 83.88 204 ARG A C 1
ATOM 1706 O O . ARG A 1 204 ? 9.623 -14.638 -5.712 1.00 83.88 204 ARG A O 1
ATOM 1713 N N . ASN A 1 205 ? 10.803 -13.519 -7.282 1.00 85.50 205 ASN A N 1
ATOM 1714 C CA . ASN A 1 205 ? 12.024 -14.277 -7.339 1.00 85.50 205 ASN A CA 1
ATOM 1715 C C . ASN A 1 205 ? 13.048 -13.423 -8.096 1.00 85.50 205 ASN A C 1
ATOM 1717 O O . ASN A 1 205 ? 12.698 -12.423 -8.731 1.00 85.50 205 ASN A O 1
ATOM 1721 N N . GLU A 1 206 ? 14.303 -13.850 -8.051 1.00 86.38 206 GLU A N 1
ATOM 1722 C CA . GLU A 1 206 ? 15.407 -13.194 -8.757 1.00 86.38 206 GLU A CA 1
ATOM 1723 C C . GLU A 1 206 ? 15.183 -13.158 -10.280 1.00 86.38 206 GLU A C 1
ATOM 1725 O O . GLU A 1 206 ? 15.588 -12.205 -10.944 1.00 86.38 206 GLU A O 1
ATOM 1730 N N . ASP 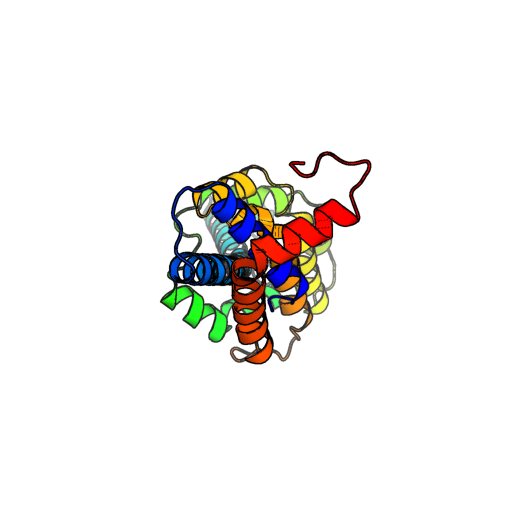A 1 207 ? 14.453 -14.135 -10.835 1.00 90.38 207 ASP A N 1
ATOM 1731 C CA . ASP A 1 207 ? 14.122 -14.168 -12.265 1.00 90.38 207 ASP A CA 1
ATOM 1732 C C . ASP A 1 207 ? 13.322 -12.940 -12.721 1.00 90.38 207 ASP A C 1
ATOM 1734 O O . ASP A 1 207 ? 13.443 -12.529 -13.874 1.00 90.38 207 ASP A O 1
ATOM 1738 N N . ASP A 1 208 ? 12.464 -12.373 -11.868 1.00 90.56 208 ASP A N 1
ATOM 1739 C CA . ASP A 1 208 ? 11.647 -11.209 -12.225 1.00 90.56 208 ASP A CA 1
ATOM 1740 C C . ASP A 1 208 ? 12.470 -9.910 -12.232 1.00 90.56 208 ASP A C 1
ATOM 1742 O O . ASP A 1 208 ? 12.253 -9.050 -13.091 1.00 90.56 208 ASP A O 1
ATOM 1746 N N . GLU A 1 209 ? 13.449 -9.790 -11.335 1.00 90.69 209 GLU A N 1
ATOM 1747 C CA . GLU A 1 209 ? 14.425 -8.695 -11.333 1.00 90.69 209 GLU A CA 1
ATOM 1748 C C . GLU A 1 209 ? 15.336 -8.770 -12.568 1.00 90.69 209 GLU A C 1
ATOM 1750 O O . GLU A 1 209 ? 15.478 -7.800 -13.324 1.00 90.69 209 GLU A O 1
ATOM 1755 N N . ASP A 1 210 ? 15.896 -9.951 -12.832 1.00 93.19 210 ASP A N 1
ATOM 1756 C CA . ASP A 1 210 ? 16.740 -10.195 -13.999 1.00 93.19 210 ASP A CA 1
ATOM 1757 C C . ASP A 1 210 ? 15.957 -10.026 -15.312 1.00 93.19 210 ASP A C 1
ATOM 1759 O O . ASP A 1 210 ? 16.467 -9.448 -16.278 1.00 93.19 210 ASP A O 1
ATOM 1763 N N . PHE A 1 211 ? 14.684 -10.435 -15.343 1.00 94.25 211 PHE A N 1
ATOM 1764 C CA . PHE A 1 211 ? 13.781 -10.176 -16.461 1.00 94.25 211 PHE A CA 1
ATOM 1765 C C . PHE A 1 211 ? 13.652 -8.678 -16.750 1.00 94.25 211 PHE A C 1
ATOM 1767 O O . PHE A 1 211 ? 13.782 -8.282 -17.912 1.00 94.25 211 PHE A O 1
ATOM 1774 N N . ALA A 1 212 ? 13.420 -7.848 -15.726 1.00 93.81 212 ALA A N 1
ATOM 1775 C CA . ALA A 1 212 ? 13.264 -6.405 -15.901 1.00 93.81 212 ALA A CA 1
ATOM 1776 C C . ALA A 1 212 ? 14.526 -5.782 -16.517 1.00 93.81 212 ALA A C 1
ATOM 1778 O O . ALA A 1 212 ? 14.459 -5.086 -17.535 1.00 93.81 212 ALA A O 1
ATOM 1779 N N . LYS A 1 213 ? 15.690 -6.129 -15.958 1.00 93.56 213 LYS A N 1
ATOM 1780 C CA . LYS A 1 213 ? 16.999 -5.659 -16.417 1.00 93.56 213 LYS A CA 1
ATOM 1781 C C . LYS A 1 213 ? 17.311 -6.110 -17.843 1.00 93.56 213 LYS A C 1
ATOM 1783 O O . LYS A 1 213 ? 17.683 -5.299 -18.691 1.00 93.56 213 LYS A O 1
ATOM 1788 N N . LYS A 1 214 ? 17.144 -7.403 -18.141 1.00 95.31 214 LYS A N 1
ATOM 1789 C CA . LYS A 1 214 ? 17.404 -7.960 -19.478 1.00 95.31 214 LYS A CA 1
ATOM 1790 C C . LYS A 1 214 ? 16.477 -7.369 -20.529 1.00 95.31 214 LYS A C 1
ATOM 1792 O O . LYS A 1 214 ? 16.934 -7.115 -21.643 1.00 95.31 214 LYS A O 1
ATOM 1797 N N . LEU A 1 215 ? 15.200 -7.172 -20.201 1.00 95.62 215 LEU A N 1
ATOM 1798 C CA . LEU A 1 215 ? 14.237 -6.602 -21.134 1.00 95.62 215 LEU A CA 1
ATOM 1799 C C . LEU A 1 215 ? 14.603 -5.156 -21.475 1.00 95.62 215 LEU A C 1
ATOM 1801 O O . 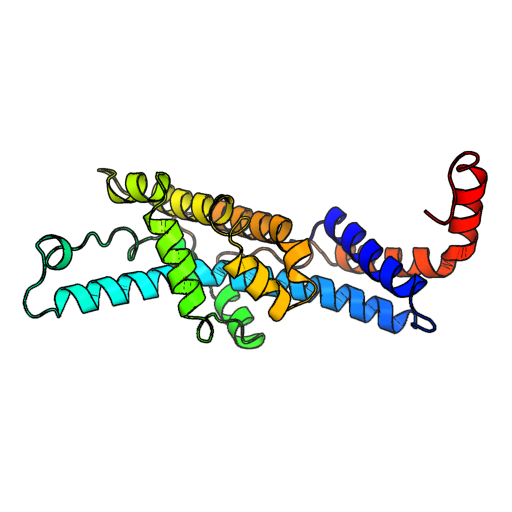LEU A 1 215 ? 14.745 -4.857 -22.658 1.00 95.62 215 LEU A O 1
ATOM 1805 N N . LEU A 1 216 ? 14.849 -4.307 -20.470 1.00 95.00 216 LEU A N 1
ATOM 1806 C CA . LEU A 1 216 ? 15.267 -2.918 -20.685 1.00 95.00 216 LEU A CA 1
ATOM 1807 C C . LEU A 1 216 ? 16.510 -2.845 -21.587 1.00 95.00 216 LEU A C 1
ATOM 1809 O O . LEU A 1 216 ? 16.480 -2.209 -22.639 1.00 95.00 216 LEU A O 1
ATOM 1813 N N . ARG A 1 217 ? 17.573 -3.582 -21.234 1.00 94.12 217 ARG A N 1
ATOM 1814 C CA . ARG A 1 217 ? 18.821 -3.627 -22.015 1.00 94.12 217 ARG A CA 1
ATOM 1815 C C . ARG A 1 217 ? 18.590 -4.048 -23.459 1.00 94.12 217 ARG A C 1
ATOM 1817 O O . ARG A 1 217 ? 19.118 -3.422 -24.371 1.00 94.12 217 ARG A O 1
ATOM 1824 N N . LYS A 1 218 ? 17.820 -5.119 -23.681 1.00 94.62 218 LYS A N 1
ATOM 1825 C CA . LYS A 1 218 ? 17.556 -5.625 -25.034 1.00 94.62 218 LYS A CA 1
ATOM 1826 C C . LYS A 1 218 ? 16.782 -4.621 -25.878 1.00 94.62 218 LYS A C 1
ATOM 1828 O O . LYS A 1 218 ? 17.088 -4.510 -27.060 1.00 94.62 218 LYS A O 1
ATOM 1833 N N . VAL A 1 219 ? 15.812 -3.912 -25.299 1.00 92.88 219 VAL A N 1
ATOM 1834 C CA . VAL A 1 219 ? 15.026 -2.912 -26.035 1.00 92.88 219 VAL A CA 1
ATOM 1835 C C . VAL A 1 219 ? 15.899 -1.731 -26.450 1.00 92.88 219 VAL A C 1
ATOM 1837 O O . VAL A 1 219 ? 15.852 -1.347 -27.614 1.00 92.88 219 VAL A O 1
ATOM 1840 N N . VAL A 1 220 ? 16.746 -1.222 -25.548 1.00 91.50 220 VAL A N 1
ATOM 1841 C CA . VAL A 1 220 ? 17.671 -0.115 -25.849 1.00 91.50 220 VAL A CA 1
ATOM 1842 C C . VAL A 1 220 ? 18.714 -0.533 -26.890 1.00 91.50 220 VAL A C 1
ATOM 1844 O O . VAL A 1 220 ? 18.875 0.129 -27.910 1.00 91.50 220 VAL A O 1
ATOM 1847 N N . LEU A 1 221 ? 19.392 -1.668 -26.683 1.00 91.94 221 LEU A N 1
ATOM 1848 C CA . LEU A 1 221 ? 20.464 -2.126 -27.578 1.00 91.94 221 LEU A CA 1
ATOM 1849 C C . LEU A 1 221 ? 19.968 -2.484 -28.982 1.00 91.94 221 LEU A C 1
ATOM 1851 O O . LEU A 1 221 ? 20.720 -2.360 -29.943 1.00 91.94 221 LEU A O 1
ATOM 1855 N N . ARG A 1 222 ? 18.718 -2.942 -29.103 1.00 93.06 222 ARG A N 1
ATOM 1856 C CA . ARG A 1 222 ? 18.095 -3.297 -30.386 1.00 93.06 222 ARG A CA 1
ATOM 1857 C C . ARG A 1 222 ? 17.132 -2.229 -30.886 1.00 93.06 222 ARG A C 1
ATOM 1859 O O . ARG A 1 222 ? 16.318 -2.526 -31.751 1.00 93.06 222 ARG A O 1
ATOM 1866 N N . HIS A 1 223 ? 17.192 -1.007 -30.358 1.00 89.12 223 HIS A N 1
ATOM 1867 C CA . HIS A 1 223 ? 16.201 0.021 -30.669 1.00 89.12 223 HIS A CA 1
ATOM 1868 C C . HIS A 1 223 ? 16.069 0.264 -32.179 1.00 89.12 223 HIS A C 1
ATOM 1870 O O . HIS A 1 223 ? 14.971 0.151 -32.709 1.00 89.12 223 HIS A O 1
ATOM 1876 N N . ALA A 1 224 ? 17.183 0.464 -32.891 1.00 88.38 224 ALA A N 1
ATOM 1877 C CA . ALA A 1 224 ? 17.167 0.686 -34.339 1.00 88.38 224 ALA A CA 1
ATOM 1878 C C . ALA A 1 224 ? 16.598 -0.504 -35.139 1.00 88.38 224 ALA A C 1
ATOM 1880 O O . ALA A 1 224 ? 15.918 -0.304 -36.141 1.00 88.38 224 ALA A O 1
ATOM 1881 N N . GLU A 1 225 ? 16.864 -1.743 -34.712 1.00 92.69 225 GLU A N 1
ATOM 1882 C CA . GLU A 1 225 ? 16.286 -2.945 -35.334 1.00 92.69 225 GLU A CA 1
ATOM 1883 C C . GLU A 1 225 ? 14.779 -3.033 -35.069 1.00 92.69 225 GLU A C 1
ATOM 1885 O O . GLU A 1 225 ? 14.005 -3.321 -35.978 1.00 92.69 225 GLU A O 1
ATOM 1890 N N . ASN A 1 226 ? 14.364 -2.747 -33.832 1.00 90.31 226 ASN A N 1
ATOM 1891 C CA . ASN A 1 226 ? 12.963 -2.764 -33.430 1.00 90.31 226 ASN A CA 1
ATOM 1892 C C . ASN A 1 226 ? 12.158 -1.685 -34.168 1.00 90.31 226 ASN A C 1
ATOM 1894 O O . ASN A 1 226 ? 11.061 -1.981 -34.622 1.00 90.31 226 ASN A O 1
ATOM 1898 N N . VAL A 1 227 ? 12.699 -0.470 -34.322 1.00 87.38 227 VAL A N 1
ATOM 1899 C CA . VAL A 1 227 ? 12.049 0.628 -35.062 1.00 87.38 227 VAL A CA 1
ATOM 1900 C C . VAL A 1 227 ? 11.847 0.246 -36.525 1.00 87.38 227 VAL A C 1
ATOM 1902 O O . VAL A 1 227 ? 10.722 0.311 -37.003 1.00 87.38 227 VAL A O 1
ATOM 1905 N N . LYS A 1 228 ? 12.880 -0.274 -37.202 1.00 90.06 228 LYS A N 1
ATOM 1906 C CA . LYS A 1 228 ? 12.753 -0.756 -38.590 1.00 90.06 228 LYS A CA 1
ATOM 1907 C C . LYS A 1 228 ? 11.698 -1.850 -38.741 1.00 90.06 228 LYS A C 1
ATOM 1909 O O . LYS A 1 228 ? 10.953 -1.859 -39.714 1.00 90.06 228 LYS A O 1
ATOM 1914 N N . LEU A 1 229 ? 11.643 -2.778 -37.783 1.00 89.56 229 LEU A N 1
ATOM 1915 C CA . LEU A 1 229 ? 10.629 -3.827 -37.782 1.00 89.56 229 LEU A CA 1
ATOM 1916 C C . LEU A 1 229 ? 9.227 -3.239 -37.583 1.00 89.56 229 LEU A C 1
ATOM 1918 O O . LEU A 1 229 ? 8.293 -3.684 -38.227 1.00 89.56 229 LEU A O 1
ATOM 1922 N N . ILE A 1 230 ? 9.058 -2.243 -36.712 1.00 87.12 230 ILE A N 1
ATOM 1923 C CA . ILE A 1 230 ? 7.765 -1.572 -36.535 1.00 87.12 230 ILE A CA 1
ATOM 1924 C C . ILE A 1 230 ? 7.362 -0.877 -37.843 1.00 87.12 230 ILE A C 1
ATOM 1926 O O . ILE A 1 230 ? 6.286 -1.171 -38.354 1.00 87.12 230 ILE A O 1
ATOM 1930 N N . GLU A 1 231 ? 8.254 -0.072 -38.430 1.00 86.75 231 GLU A N 1
ATOM 1931 C CA . GLU A 1 231 ? 8.050 0.646 -39.700 1.00 86.75 231 GLU A CA 1
ATOM 1932 C C . GLU A 1 231 ? 7.594 -0.269 -40.845 1.00 86.75 231 GLU A C 1
ATOM 1934 O O . GLU A 1 231 ? 6.676 0.078 -41.590 1.00 86.75 231 GLU A O 1
ATOM 1939 N N . GLU A 1 232 ? 8.202 -1.454 -40.974 1.00 88.00 232 GLU A N 1
ATOM 1940 C CA . GLU A 1 232 ? 7.862 -2.433 -42.015 1.00 88.00 232 GLU A CA 1
ATOM 1941 C C . GLU A 1 232 ? 6.385 -2.862 -41.951 1.00 88.00 232 GLU A C 1
ATOM 1943 O O . GLU A 1 232 ? 5.740 -3.047 -42.989 1.00 88.00 232 GLU A O 1
ATOM 1948 N N . TYR A 1 233 ? 5.836 -2.979 -40.737 1.00 85.19 233 TYR A N 1
ATOM 1949 C CA . TYR A 1 233 ? 4.482 -3.477 -40.492 1.00 85.19 233 TYR A CA 1
ATOM 1950 C C . TYR A 1 233 ? 3.465 -2.376 -40.134 1.00 85.19 233 TYR A C 1
ATOM 1952 O O . TYR A 1 233 ? 2.267 -2.661 -40.086 1.00 85.19 233 TYR A O 1
ATOM 1960 N N . THR A 1 234 ? 3.879 -1.115 -39.956 1.00 80.50 234 THR A N 1
ATOM 1961 C CA . THR A 1 234 ? 2.993 0.036 -39.685 1.00 80.50 234 THR A CA 1
ATOM 1962 C C . THR A 1 234 ? 2.792 0.934 -40.912 1.00 80.50 234 THR A C 1
ATOM 1964 O O . THR A 1 234 ? 2.846 2.154 -40.820 1.00 80.50 234 THR A O 1
ATOM 1967 N N . GLN A 1 235 ? 2.499 0.345 -42.077 1.00 65.06 235 GLN A N 1
ATOM 1968 C CA . GLN A 1 235 ? 2.388 1.060 -43.366 1.00 65.06 235 GLN A CA 1
ATOM 1969 C C . GLN A 1 235 ? 1.307 2.162 -43.438 1.00 65.06 235 GLN A C 1
ATOM 1971 O O . GLN A 1 235 ? 1.381 3.023 -44.309 1.00 65.06 235 GLN A O 1
ATOM 1976 N N . ASN A 1 236 ? 0.305 2.148 -42.549 1.00 68.88 236 ASN A N 1
ATOM 1977 C CA . ASN A 1 236 ? -0.814 3.106 -42.544 1.00 68.88 236 ASN A CA 1
ATOM 1978 C C . ASN A 1 236 ? -0.870 3.984 -41.280 1.00 68.88 236 ASN A C 1
ATOM 1980 O O . ASN A 1 236 ? -1.887 4.634 -41.037 1.00 68.88 236 ASN A O 1
ATOM 1984 N N . TRP A 1 237 ? 0.167 3.955 -40.441 1.00 64.12 237 TRP A N 1
ATOM 1985 C CA . TRP A 1 237 ? 0.245 4.727 -39.200 1.00 64.12 237 TRP A CA 1
ATOM 1986 C C . TRP A 1 237 ? 1.511 5.584 -39.220 1.00 64.12 237 TRP A C 1
ATOM 1988 O O . TRP A 1 237 ? 2.562 5.124 -39.657 1.00 64.12 237 TRP A O 1
ATOM 1998 N N . GLU A 1 238 ? 1.408 6.838 -38.771 1.00 59.53 238 GLU A N 1
ATOM 1999 C CA . GLU A 1 238 ? 2.591 7.670 -38.534 1.00 59.53 238 GLU A CA 1
ATOM 2000 C C . GLU A 1 238 ? 3.443 6.992 -37.460 1.00 59.53 238 GLU A C 1
ATOM 2002 O O . GLU A 1 238 ? 2.991 6.830 -36.333 1.00 59.53 238 GLU A O 1
ATOM 2007 N N . VAL A 1 239 ? 4.658 6.583 -37.820 1.00 57.38 239 VAL A N 1
ATOM 2008 C CA . VAL A 1 239 ? 5.577 5.829 -36.948 1.00 57.38 239 VAL A CA 1
ATOM 2009 C C . VAL A 1 239 ? 6.006 6.658 -35.725 1.00 57.38 239 VAL A C 1
ATOM 2011 O O . VAL A 1 239 ? 6.340 6.097 -34.686 1.00 57.38 239 VAL A O 1
ATOM 2014 N N . ASP A 1 240 ? 5.936 7.988 -35.832 1.00 59.19 240 ASP A N 1
ATOM 2015 C CA . ASP A 1 240 ? 6.230 8.937 -34.752 1.00 59.19 240 ASP A CA 1
ATOM 2016 C C . ASP A 1 240 ? 5.101 9.064 -33.699 1.00 59.19 240 ASP A C 1
ATOM 2018 O O . ASP A 1 240 ? 5.295 9.740 -32.684 1.00 59.19 240 ASP A O 1
ATOM 2022 N N . ARG A 1 241 ? 3.919 8.463 -33.930 1.00 51.66 241 ARG A N 1
ATOM 2023 C CA . ARG A 1 241 ? 2.789 8.431 -32.978 1.00 51.66 241 ARG A CA 1
ATOM 2024 C C . ARG A 1 241 ? 2.775 7.163 -32.135 1.00 51.66 241 ARG A C 1
ATOM 2026 O O . ARG A 1 241 ? 2.498 7.303 -30.922 1.00 51.66 241 ARG A O 1
#

pLDDT: mean 91.99, std 7.64, range [51.66, 98.38]

Sequence (241 aa):
MISRRLLRIKILQVLFAHFRSENDSLNNLEKELFLSIEKSYQLYHLLLLLPEELVDFAQNKIDLGRQKLRPTPEEVNPNTRFVENKAIDKLRINQSLINYSTEKRLNWRHHPELIKSIYSKLILSDYYSQYMSAETNGFADDKQLLLNFFNKELGDLDDFNNFLEEQSIYWNDDLEFVLSMATKTVKKFTESSDESAELMPMFRNEDDEDFAKKLLRKVVLRHAENVKLIEEYTQNWEVDR

Foldseek 3Di:
DQDLVNLVVLLVVLVVVVVVDDDDDLVNSLVSSVVLLVLLVLVLLLLLCLLLLLLVVVVVVLVVLCPDPDHDPCSVPPQCCSNPLLLNVLSVLAPVSVVVCVVVVRDCVVPVVVSVVLSVQLCPDPLNVCLSPDPDDDNVSSLVSVLCSLVPRQLPDPVNLVVQVVVDVSDNVCSVVSSVQNNVLSVPDDSPRGNHRDRDDSDPDVVSVVVSSVVSVCCVVCVVVVLVVCCVVPVPDDSVD

Radius of gyration: 22.32 Å; chains: 1; bounding box: 48×36×74 Å

Secondary structure (DSSP, 8-state):
---HHHHHHHHHHHHHHHHHSS---HHHHHHHHHHHHHHHHHHHHHHHHHHHHHHHHHHHHHHHHHTSSS--HHHHS---TTTT-HHHHHHHT-HHHHHHHHHHT--STT-HHHHHHHHHHHHHSHHHHHHHH-S---HHHHHHHHHHHHHHTSTT-HHHHHHHHHH-TTHHHHHHHHHHHHHHHHHH--TT--TTPPPPPSSSSHHHHHHHHHHHHHHHHTHHHHHHHHHHH-TTS-TT-